Protein AF-A0A2J6WDW8-F1 (afdb_monomer_lite)

Secondary structure (DSSP, 8-state):
-----PPPPHHHHHHHHHHHHHHHHHHHHHHHHHHHHHHHHHHHHHHHHHHHHHHHHHHHTB--TT-TT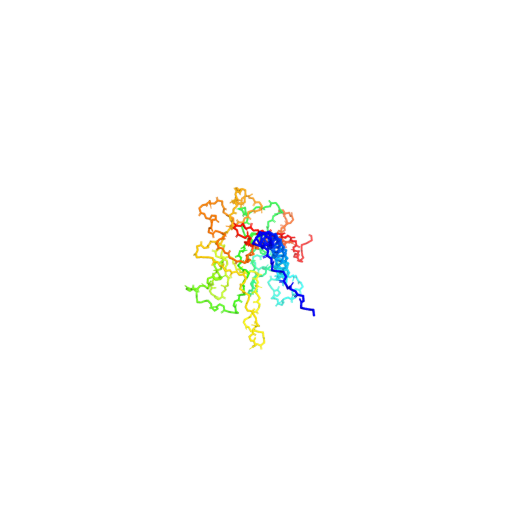---GGGBSSBTTB-BSSBB-TTSPBPGGGG--B-TT--TTT-GGGEEEEEEESBPPPSS--S-TT---GGGTTEEEETTEEEETTT-PBP---SSP-SEETTEEPS---B-EEE-TT--S-EE-S-GGGT-TTSTT--TTEE--GGGHHHHT-EEEEEEEEEEEEE-SSTTS-SS--EEEEEEEEEEEETTEEEEEEEEEEEEPTT--

InterPro domains:
  IPR012902 Prokaryotic N-terminal methylation site [PF07963] (3-27)
  IPR012902 Prokaryotic N-terminal methylation site [TIGR02532] (5-27)
  IPR045584 Pilin-like [SSF54523] (8-133)

Structure (mmCIF, N/CA/C/O backbone):
data_AF-A0A2J6WDW8-F1
#
_entry.id   AF-A0A2J6WDW8-F1
#
loop_
_atom_site.group_PDB
_atom_site.id
_atom_site.type_symbol
_atom_site.label_atom_id
_atom_site.label_alt_id
_atom_site.label_comp_id
_atom_site.label_asym_id
_atom_site.label_entity_id
_atom_site.label_seq_id
_atom_site.pdbx_PDB_ins_code
_atom_site.Cartn_x
_atom_site.Cartn_y
_atom_site.Cartn_z
_atom_site.occupancy
_atom_site.B_iso_or_equiv
_atom_site.auth_seq_id
_atom_site.auth_comp_id
_atom_site.auth_asym_id
_atom_site.auth_atom_id
_atom_site.pdbx_PDB_model_num
ATOM 1 N N . MET A 1 1 ? -20.086 -13.990 78.562 1.00 41.78 1 MET A N 1
ATOM 2 C CA . MET A 1 1 ? -20.187 -12.620 78.003 1.00 41.78 1 MET A CA 1
ATOM 3 C C . MET A 1 1 ? -20.434 -12.709 76.503 1.00 41.78 1 MET A C 1
ATOM 5 O O . MET A 1 1 ? -19.489 -12.848 75.740 1.00 41.78 1 MET A O 1
ATOM 9 N N . ASN A 1 2 ? -21.695 -12.659 76.071 1.00 45.34 2 ASN A N 1
ATOM 10 C CA . ASN A 1 2 ? -22.023 -12.597 74.645 1.00 45.34 2 ASN A CA 1
ATOM 11 C C . ASN A 1 2 ? -21.934 -11.136 74.192 1.00 45.34 2 ASN A C 1
ATOM 13 O O . ASN A 1 2 ? -22.775 -10.319 74.567 1.00 45.34 2 ASN A O 1
ATOM 17 N N . LYS A 1 3 ? -20.897 -10.793 73.414 1.00 50.16 3 LYS A N 1
ATOM 18 C CA . LYS A 1 3 ? -20.816 -9.507 72.703 1.00 50.16 3 LYS A CA 1
ATOM 19 C C . LYS A 1 3 ? -22.058 -9.385 71.813 1.00 50.16 3 LYS A C 1
ATOM 21 O O . LYS A 1 3 ? -22.144 -10.053 70.784 1.00 50.16 3 LYS A O 1
ATOM 26 N N . ARG A 1 4 ? -23.028 -8.551 72.208 1.00 55.41 4 ARG A N 1
ATOM 27 C CA . ARG A 1 4 ? -24.156 -8.168 71.346 1.00 55.41 4 ARG A CA 1
ATOM 28 C C . ARG A 1 4 ? -23.574 -7.490 70.107 1.00 55.41 4 ARG A C 1
ATOM 30 O O . ARG A 1 4 ? -23.018 -6.398 70.210 1.00 55.41 4 ARG A O 1
ATOM 37 N N . ARG A 1 5 ? -23.672 -8.148 68.951 1.00 57.25 5 ARG A N 1
ATOM 38 C CA . ARG A 1 5 ? -23.382 -7.527 67.655 1.00 57.25 5 ARG A CA 1
ATOM 39 C C . ARG A 1 5 ? -24.388 -6.386 67.474 1.00 57.25 5 ARG A C 1
ATOM 41 O O . ARG A 1 5 ? -25.585 -6.642 67.381 1.00 57.25 5 ARG A O 1
ATOM 48 N N . ARG A 1 6 ? -23.919 -5.137 67.517 1.00 64.12 6 ARG A N 1
ATOM 49 C CA . ARG A 1 6 ? -24.730 -3.964 67.166 1.00 64.12 6 ARG A CA 1
ATOM 50 C C . ARG A 1 6 ? -24.880 -3.970 65.643 1.00 64.12 6 ARG A C 1
ATOM 52 O O . ARG A 1 6 ? -23.871 -3.986 64.947 1.00 64.12 6 ARG A O 1
ATOM 59 N N . GLY A 1 7 ? -26.113 -4.064 65.150 1.00 62.78 7 GLY A N 1
ATOM 60 C CA . GLY A 1 7 ? -26.409 -3.921 63.723 1.00 62.78 7 GLY A CA 1
ATOM 61 C C . GLY A 1 7 ? -26.221 -2.471 63.276 1.00 62.78 7 GLY A C 1
ATOM 62 O O . GLY A 1 7 ? -26.358 -1.561 64.092 1.00 62.78 7 GLY A O 1
ATOM 63 N N . PHE A 1 8 ? -25.895 -2.275 61.999 1.00 70.31 8 PHE A N 1
ATOM 64 C CA . PHE A 1 8 ? -25.798 -0.948 61.393 1.00 70.31 8 PHE A CA 1
ATOM 65 C C . PHE A 1 8 ? -27.170 -0.281 61.308 1.00 70.31 8 PHE A C 1
ATOM 67 O O . PHE A 1 8 ? -28.186 -0.937 61.067 1.00 70.31 8 PHE A O 1
ATOM 74 N N . THR A 1 9 ? -27.195 1.036 61.481 1.00 82.31 9 THR A N 1
ATOM 75 C CA . THR A 1 9 ? -28.385 1.837 61.195 1.00 82.31 9 THR A CA 1
ATOM 76 C C . THR A 1 9 ? -28.608 1.946 59.682 1.00 82.31 9 THR A C 1
ATOM 78 O O . THR A 1 9 ? -27.680 1.824 58.875 1.00 82.31 9 THR A O 1
ATOM 81 N N . ILE A 1 10 ? -29.854 2.198 59.268 1.00 79.12 10 ILE A N 1
ATOM 82 C CA . ILE A 1 10 ? -30.204 2.379 57.848 1.00 79.12 10 ILE A CA 1
ATOM 83 C C . ILE A 1 10 ? -29.372 3.513 57.224 1.00 79.12 10 ILE A C 1
ATOM 85 O O . ILE A 1 10 ? -28.875 3.364 56.111 1.00 79.12 10 ILE A O 1
ATOM 89 N N . ILE A 1 11 ? -29.149 4.604 57.964 1.00 83.00 11 ILE A N 1
ATOM 90 C CA . ILE A 1 11 ? -28.366 5.761 57.506 1.00 83.00 11 ILE A CA 1
ATOM 91 C C . ILE A 1 11 ? -26.900 5.379 57.258 1.00 83.00 11 ILE A C 1
ATOM 93 O O . ILE A 1 11 ? -26.368 5.685 56.194 1.00 83.00 11 ILE A O 1
ATOM 97 N N . GLU A 1 12 ? -26.254 4.663 58.185 1.00 80.62 12 GLU A N 1
ATOM 98 C CA . GLU A 1 12 ? -24.873 4.181 57.998 1.00 80.62 12 GLU A CA 1
ATOM 99 C C . GLU A 1 12 ? -24.754 3.250 56.784 1.00 80.62 12 GLU A C 1
ATOM 101 O O . GLU A 1 12 ? -23.779 3.313 56.032 1.00 80.62 12 GLU A O 1
ATOM 106 N N . THR A 1 13 ? -25.773 2.418 56.556 1.00 84.06 13 THR A N 1
ATOM 107 C CA . THR A 1 13 ? -25.821 1.513 55.401 1.00 84.06 13 THR A CA 1
ATOM 108 C C . THR A 1 13 ? -25.959 2.297 54.091 1.00 84.06 13 THR A C 1
ATOM 110 O O . THR A 1 13 ? -25.238 2.020 53.135 1.00 84.06 13 THR A O 1
ATOM 113 N N . MET A 1 14 ? -26.812 3.328 54.048 1.00 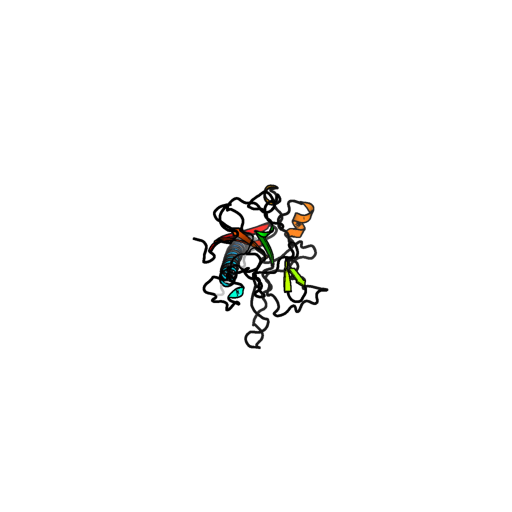84.50 14 MET A N 1
ATOM 114 C CA . MET A 1 14 ? -26.964 4.190 52.869 1.00 84.50 14 MET A CA 1
ATOM 115 C C . MET A 1 14 ? -25.692 4.984 52.560 1.00 84.50 14 MET A C 1
ATOM 117 O O . MET A 1 14 ? -25.268 5.021 51.407 1.00 84.50 14 MET A O 1
ATOM 121 N N . ILE A 1 15 ? -25.045 5.566 53.574 1.00 87.00 15 ILE A N 1
ATOM 122 C CA . ILE A 1 15 ? -23.771 6.282 53.401 1.00 87.00 15 ILE A CA 1
ATOM 123 C C . ILE A 1 15 ? -22.697 5.333 52.854 1.00 87.00 15 ILE A C 1
ATOM 125 O O . ILE A 1 15 ? -21.987 5.684 51.913 1.00 87.00 15 ILE A O 1
ATOM 129 N N . SER A 1 16 ? -22.623 4.109 53.382 1.00 87.94 16 SER A N 1
ATOM 130 C CA . SER A 1 16 ? -21.674 3.095 52.909 1.00 87.94 16 SER A CA 1
ATOM 131 C C . SER A 1 16 ? -21.915 2.732 51.442 1.00 87.94 16 SER A C 1
ATOM 133 O O . SER A 1 16 ? -20.967 2.679 50.663 1.00 87.94 16 SER A O 1
ATOM 135 N N . ILE A 1 17 ? -23.176 2.551 51.034 1.00 88.50 17 ILE A N 1
ATOM 136 C CA . ILE A 1 17 ? -23.537 2.267 49.636 1.00 88.50 17 ILE A CA 1
ATOM 137 C C . ILE A 1 17 ? -23.143 3.429 48.718 1.00 88.50 17 ILE A C 1
ATOM 139 O O . ILE A 1 17 ? -22.580 3.191 47.650 1.00 88.50 17 ILE A O 1
ATOM 143 N N . VAL A 1 18 ? -23.394 4.679 49.120 1.00 89.88 18 VAL A N 1
ATOM 144 C CA . VAL A 1 18 ? -23.038 5.863 48.319 1.00 89.88 18 VAL A CA 1
ATOM 145 C C . VAL A 1 18 ? -21.524 5.966 48.136 1.00 89.88 18 VAL A C 1
ATOM 147 O O . VAL A 1 18 ? -21.058 6.134 47.009 1.00 89.88 18 VAL A O 1
ATOM 150 N N . ILE A 1 19 ? -20.751 5.799 49.214 1.00 90.38 19 ILE A N 1
ATOM 151 C CA . ILE A 1 19 ? -19.283 5.836 49.161 1.00 90.38 19 ILE A CA 1
ATOM 152 C C . ILE A 1 19 ? -18.751 4.718 48.260 1.00 90.38 19 ILE A C 1
ATOM 154 O O . ILE A 1 19 ? -17.936 4.977 47.375 1.00 90.38 19 ILE A O 1
ATOM 158 N N . VAL A 1 20 ? -19.240 3.486 48.433 1.00 92.25 20 VAL A N 1
ATOM 159 C CA . VAL A 1 20 ? -18.821 2.342 47.610 1.00 92.25 20 VAL A CA 1
ATOM 160 C C . VAL A 1 20 ? -19.171 2.572 46.143 1.00 92.25 20 VAL A C 1
ATOM 162 O O . VAL A 1 20 ? -18.326 2.351 45.281 1.00 92.25 20 VAL A O 1
ATOM 165 N N . THR A 1 21 ? -20.368 3.078 45.843 1.00 90.81 21 THR A N 1
ATOM 166 C CA . THR A 1 21 ? -20.784 3.365 44.461 1.00 90.81 21 THR A CA 1
ATOM 167 C C . THR A 1 21 ? -19.879 4.416 43.824 1.00 90.81 21 THR A C 1
ATOM 169 O O . THR A 1 21 ? -19.434 4.236 42.693 1.00 90.81 21 THR A O 1
ATOM 172 N N . PHE A 1 22 ? -19.541 5.480 44.556 1.00 92.00 22 PHE A N 1
ATOM 173 C CA . PHE A 1 22 ? -18.646 6.525 44.063 1.00 92.00 22 PHE A CA 1
ATOM 174 C C . PHE A 1 22 ? -17.241 5.983 43.765 1.00 92.00 22 PHE A C 1
ATOM 176 O O . PHE A 1 22 ? -16.678 6.264 42.707 1.00 92.00 22 PHE A O 1
ATOM 183 N N . ILE A 1 23 ? -16.701 5.147 44.659 1.00 91.56 23 ILE A N 1
ATOM 184 C CA . ILE A 1 23 ? -15.406 4.483 44.461 1.00 91.56 23 ILE A CA 1
ATOM 185 C C . ILE A 1 23 ? -15.459 3.559 43.241 1.00 91.56 23 ILE A C 1
ATOM 187 O O . ILE A 1 23 ? -14.572 3.625 42.394 1.00 91.56 23 ILE A O 1
ATOM 191 N N . VAL A 1 24 ? -16.502 2.735 43.109 1.00 91.69 24 VAL A N 1
ATOM 192 C CA . VAL A 1 24 ? -16.660 1.813 41.974 1.00 91.69 24 VAL A CA 1
ATOM 193 C C . VAL A 1 24 ? -16.719 2.582 40.656 1.00 91.69 24 VAL A C 1
ATOM 195 O O . VAL A 1 24 ? -16.011 2.219 39.719 1.00 91.69 24 VAL A O 1
ATOM 198 N N . VAL A 1 25 ? -17.494 3.667 40.575 1.00 90.50 25 VAL A N 1
ATOM 199 C CA . VAL A 1 25 ? -17.580 4.497 39.362 1.00 90.50 25 VAL A CA 1
ATOM 200 C C . VAL A 1 25 ? -16.227 5.126 39.029 1.00 90.50 25 VAL A C 1
ATOM 202 O O . VAL A 1 25 ? -15.787 5.052 37.879 1.00 90.50 25 VAL A O 1
ATOM 205 N N . ALA A 1 26 ? -15.534 5.695 40.019 1.00 86.69 26 ALA A N 1
ATOM 206 C CA . ALA A 1 26 ? -14.226 6.311 39.817 1.00 86.69 26 ALA A CA 1
ATOM 207 C C . ALA A 1 26 ? -13.185 5.290 39.326 1.00 86.69 26 ALA A C 1
ATOM 209 O O . ALA A 1 26 ? -12.544 5.508 38.298 1.00 86.69 26 ALA A O 1
ATOM 210 N N . VAL A 1 27 ? -13.071 4.141 40.000 1.00 89.38 27 VAL A N 1
ATOM 211 C CA . VAL A 1 27 ? -12.130 3.070 39.635 1.00 89.38 27 VAL A CA 1
ATOM 212 C C . VAL A 1 27 ? -12.454 2.502 38.255 1.00 89.38 27 VAL A C 1
ATOM 214 O O . VAL A 1 27 ? -11.550 2.328 37.442 1.00 89.38 27 VAL A O 1
ATOM 217 N N . THR A 1 28 ? -13.733 2.274 37.949 1.00 87.56 28 THR A N 1
ATOM 218 C CA . THR A 1 28 ? -14.154 1.749 36.640 1.00 87.56 28 THR A CA 1
ATOM 219 C C . THR A 1 28 ? -13.817 2.728 35.518 1.00 87.56 28 THR A C 1
ATOM 221 O O . THR A 1 28 ? -13.302 2.323 34.479 1.00 87.56 28 THR A O 1
ATOM 224 N N . THR A 1 29 ? -14.031 4.027 35.734 1.00 86.31 29 THR A N 1
ATOM 225 C CA . THR A 1 29 ? -13.702 5.067 34.745 1.00 86.31 29 THR A CA 1
ATOM 226 C C . THR A 1 29 ? -12.196 5.129 34.487 1.00 86.31 29 THR A C 1
ATOM 228 O O . THR A 1 29 ? -11.764 5.183 33.333 1.00 86.31 29 THR A O 1
ATOM 231 N N . VAL A 1 30 ? -11.385 5.050 35.548 1.00 84.94 30 VAL A N 1
ATOM 232 C CA . VAL A 1 30 ? -9.922 5.013 35.431 1.00 84.94 30 VAL A CA 1
ATOM 233 C C . VAL A 1 30 ? -9.475 3.749 34.694 1.00 84.94 30 VAL A C 1
ATOM 235 O O . VAL A 1 30 ? -8.746 3.860 33.711 1.00 84.94 30 VAL A O 1
ATOM 238 N N . ALA A 1 31 ? -9.982 2.572 35.067 1.00 81.06 31 ALA A N 1
ATOM 239 C CA . ALA A 1 31 ? -9.649 1.306 34.412 1.00 81.06 31 ALA A CA 1
ATOM 240 C C . ALA A 1 31 ? -10.006 1.303 32.914 1.00 81.06 31 ALA A C 1
ATOM 242 O O . ALA A 1 31 ? -9.198 0.891 32.083 1.00 81.06 31 ALA A O 1
ATOM 243 N N . ILE A 1 32 ? -11.182 1.825 32.544 1.00 82.81 32 ILE A N 1
ATOM 244 C CA . ILE A 1 32 ? -11.583 1.969 31.137 1.00 82.81 32 ILE A CA 1
ATOM 245 C C . ILE A 1 32 ? -10.618 2.899 30.394 1.00 82.81 32 ILE A C 1
ATOM 247 O O . ILE A 1 32 ? -10.181 2.570 29.292 1.00 82.81 32 ILE A O 1
ATOM 251 N N . SER A 1 33 ? -10.251 4.041 30.984 1.00 76.50 33 SER A N 1
ATOM 252 C CA . SER A 1 33 ? -9.346 4.992 30.326 1.00 76.50 33 SER A CA 1
ATOM 253 C C . SER A 1 33 ? -7.926 4.440 30.138 1.00 76.50 33 SER A C 1
ATOM 255 O O . SER A 1 33 ? -7.327 4.664 29.084 1.00 76.50 33 SER A O 1
ATOM 257 N N . MET A 1 34 ? -7.417 3.662 31.099 1.00 78.44 34 MET A N 1
ATOM 258 C CA . MET A 1 34 ? -6.134 2.962 30.982 1.00 78.44 34 MET A CA 1
ATOM 259 C C . MET A 1 34 ? -6.168 1.915 29.865 1.00 78.44 34 MET A C 1
ATOM 261 O O . MET A 1 34 ? -5.334 1.979 28.965 1.00 78.44 34 MET A O 1
ATOM 265 N N . ASN A 1 35 ? -7.190 1.054 29.836 1.00 80.25 35 ASN A N 1
ATOM 266 C CA . ASN A 1 35 ? -7.349 0.040 28.787 1.00 80.25 35 ASN A CA 1
ATOM 267 C C . ASN A 1 35 ? -7.450 0.655 27.381 1.00 80.25 35 ASN A C 1
ATOM 269 O O . ASN A 1 35 ? -6.901 0.124 26.418 1.00 80.25 35 ASN A O 1
ATOM 273 N N . VAL A 1 36 ? -8.144 1.790 27.236 1.00 82.38 36 VAL A N 1
ATOM 274 C CA . VAL A 1 36 ? -8.220 2.511 25.953 1.00 82.38 36 VAL A CA 1
ATOM 275 C C . VAL A 1 36 ? -6.852 3.071 25.556 1.00 82.38 36 VAL A C 1
ATOM 277 O O . VAL A 1 36 ? -6.478 3.005 24.388 1.00 82.38 36 VAL A O 1
ATOM 280 N N . SER A 1 37 ? -6.098 3.616 26.512 1.00 79.88 37 SER A N 1
ATOM 281 C CA . SER A 1 37 ? -4.749 4.142 26.276 1.00 79.88 37 SER A CA 1
ATOM 282 C C . SER A 1 37 ? -3.767 3.051 25.841 1.00 79.88 37 SER A C 1
ATOM 284 O O . SER A 1 37 ? -2.987 3.265 24.914 1.00 79.88 37 SER A O 1
ATOM 286 N N . GLU A 1 38 ? -3.825 1.876 26.466 1.00 84.31 38 GLU A N 1
ATOM 287 C CA . GLU A 1 38 ? -2.985 0.727 26.110 1.00 84.31 38 GLU A CA 1
ATOM 288 C C . GLU A 1 38 ? -3.302 0.217 24.705 1.00 84.31 38 GLU A C 1
ATOM 290 O O . GLU A 1 38 ? -2.409 0.202 23.860 1.00 84.31 38 GLU A O 1
ATOM 295 N N . LYS A 1 39 ? -4.582 -0.030 24.394 1.00 84.44 39 LYS A N 1
ATOM 296 C CA . LYS A 1 39 ? -5.000 -0.449 23.046 1.00 84.44 39 LYS A CA 1
ATOM 297 C C . LYS A 1 39 ? -4.574 0.533 21.955 1.00 84.44 39 LYS A C 1
ATOM 299 O O . LYS A 1 39 ? -4.170 0.127 20.873 1.00 84.44 39 LYS A O 1
ATOM 304 N N . ARG A 1 40 ? -4.620 1.842 22.231 1.00 86.75 40 ARG A N 1
ATOM 305 C CA . ARG A 1 40 ? -4.134 2.873 21.295 1.00 86.75 40 ARG A CA 1
ATOM 306 C C . ARG A 1 40 ? -2.642 2.741 21.008 1.00 86.75 40 ARG A C 1
ATOM 308 O O . ARG A 1 40 ? -2.228 2.907 19.863 1.00 86.75 40 ARG A O 1
ATOM 315 N N . LYS A 1 41 ? -1.837 2.484 22.043 1.00 88.25 41 LYS A N 1
ATOM 316 C CA . LYS A 1 41 ? -0.389 2.286 21.893 1.00 88.25 41 LYS A CA 1
ATOM 317 C C . LYS A 1 41 ? -0.091 1.013 21.110 1.00 88.25 41 LYS A C 1
ATOM 319 O O . LYS A 1 41 ? 0.771 1.053 20.239 1.00 88.25 41 LYS A O 1
ATOM 324 N N . GLU A 1 42 ? -0.823 -0.063 21.385 1.00 90.62 42 GLU A N 1
ATOM 325 C CA . GLU A 1 42 ? -0.712 -1.334 20.665 1.00 90.62 42 GLU A CA 1
ATOM 326 C C . GLU A 1 42 ? -1.025 -1.158 19.177 1.00 90.62 42 GLU A C 1
ATOM 328 O O . GLU A 1 42 ? -0.153 -1.413 18.354 1.00 90.62 42 GLU A O 1
ATOM 333 N N . SER A 1 43 ? -2.190 -0.602 18.817 1.00 91.31 43 SER A N 1
ATOM 334 C CA . SER A 1 43 ? -2.552 -0.396 17.404 1.00 91.31 43 SER A CA 1
ATOM 335 C C . SER A 1 43 ? -1.572 0.515 16.663 1.00 91.31 43 SER A C 1
ATOM 337 O O . SER A 1 43 ? -1.289 0.308 15.485 1.00 91.31 43 SER A O 1
ATOM 339 N N . PHE A 1 44 ? -1.026 1.530 17.339 1.00 94.19 44 PHE A N 1
ATOM 340 C CA . PHE A 1 44 ? 0.008 2.380 16.751 1.00 94.19 44 PHE A CA 1
ATOM 341 C C . PHE A 1 44 ? 1.320 1.621 16.517 1.00 94.19 44 PHE A C 1
ATOM 343 O O . PHE A 1 44 ? 1.971 1.819 15.490 1.00 94.19 44 PHE A O 1
ATOM 350 N N . GLN A 1 45 ? 1.721 0.764 17.456 1.00 95.69 45 GLN A N 1
ATOM 351 C CA . GLN A 1 45 ? 2.925 -0.046 17.317 1.00 95.69 45 GLN A CA 1
ATOM 352 C C . GLN A 1 45 ? 2.757 -1.105 16.216 1.00 95.69 45 GLN A C 1
ATOM 354 O O . GLN A 1 45 ? 3.627 -1.204 15.357 1.00 95.69 45 GLN A O 1
ATOM 359 N N . GLU A 1 46 ? 1.604 -1.773 16.139 1.00 93.75 46 GLU A N 1
ATOM 360 C CA . GLU A 1 46 ? 1.256 -2.674 15.032 1.00 93.75 46 GLU A CA 1
ATOM 361 C C . GLU A 1 46 ? 1.307 -1.955 13.679 1.00 93.75 46 GLU A C 1
ATOM 363 O O . GLU A 1 46 ? 1.903 -2.460 12.730 1.00 93.75 46 GLU A O 1
ATOM 368 N N . ALA A 1 47 ? 0.763 -0.736 13.583 1.00 96.12 47 ALA A N 1
ATOM 369 C CA . ALA A 1 47 ? 0.826 0.050 12.352 1.00 96.12 47 ALA A CA 1
ATOM 370 C C . ALA A 1 47 ? 2.271 0.357 11.918 1.00 96.12 47 ALA A C 1
ATOM 372 O O . ALA A 1 47 ? 2.574 0.338 10.722 1.00 96.12 47 ALA A O 1
ATOM 373 N N . LYS A 1 48 ? 3.176 0.614 12.871 1.00 96.88 48 LYS A N 1
ATOM 374 C CA . LYS A 1 48 ? 4.609 0.787 12.585 1.00 96.88 48 LYS A CA 1
ATOM 375 C C . LYS A 1 48 ? 5.245 -0.505 12.088 1.00 96.88 48 LYS A C 1
ATOM 377 O O . LYS A 1 48 ? 5.992 -0.469 11.112 1.00 96.88 48 LYS A O 1
ATOM 382 N N . ASP A 1 49 ? 4.946 -1.621 12.739 1.00 94.19 49 ASP A N 1
ATOM 383 C CA . ASP A 1 49 ? 5.529 -2.919 12.405 1.00 94.19 49 ASP A CA 1
ATOM 384 C C . ASP A 1 49 ? 5.058 -3.398 11.025 1.00 94.19 49 ASP A C 1
ATOM 386 O O . ASP A 1 49 ? 5.879 -3.827 10.213 1.00 94.19 49 ASP A O 1
ATOM 390 N N . ILE A 1 50 ? 3.776 -3.197 10.694 1.00 94.00 50 ILE A N 1
ATOM 391 C CA . ILE A 1 50 ? 3.232 -3.415 9.346 1.00 94.00 50 ILE A CA 1
ATOM 392 C C . ILE A 1 50 ? 3.966 -2.539 8.326 1.00 94.00 50 ILE A C 1
ATOM 394 O O . ILE A 1 50 ? 4.394 -3.031 7.284 1.00 94.00 50 ILE A O 1
ATOM 398 N N . ALA A 1 51 ? 4.142 -1.246 8.603 1.00 95.88 51 ALA A N 1
ATOM 399 C CA . ALA A 1 51 ? 4.792 -0.341 7.660 1.00 95.88 51 ALA A CA 1
ATOM 400 C C . ALA A 1 51 ? 6.262 -0.715 7.395 1.00 95.88 51 ALA A C 1
ATOM 402 O O . ALA A 1 51 ? 6.713 -0.679 6.248 1.00 95.88 51 ALA A O 1
ATOM 403 N N . ASN A 1 52 ? 6.992 -1.108 8.441 1.00 94.69 52 ASN A N 1
ATOM 404 C CA . ASN A 1 52 ? 8.371 -1.580 8.329 1.00 94.69 52 ASN A CA 1
ATOM 405 C C . ASN A 1 52 ? 8.448 -2.889 7.538 1.00 94.69 52 ASN A C 1
ATOM 407 O O . ASN A 1 52 ? 9.251 -2.988 6.613 1.00 94.69 52 ASN A O 1
ATOM 411 N N . TYR A 1 53 ? 7.554 -3.841 7.824 1.00 92.75 53 TYR A N 1
ATOM 412 C CA . TYR A 1 53 ? 7.443 -5.082 7.060 1.00 92.75 53 TYR A CA 1
ATOM 413 C C . TYR A 1 53 ? 7.252 -4.811 5.564 1.00 92.75 53 TYR A C 1
ATOM 415 O O . TYR A 1 53 ? 7.937 -5.402 4.737 1.00 92.75 53 TYR A O 1
ATOM 423 N N . VAL A 1 54 ? 6.353 -3.890 5.206 1.00 93.62 54 VAL A N 1
ATOM 424 C CA . VAL A 1 54 ? 6.080 -3.523 3.807 1.00 93.62 54 VAL A CA 1
ATOM 425 C C . VAL A 1 54 ? 7.328 -2.960 3.133 1.00 93.62 54 VAL A C 1
ATOM 427 O O . VAL A 1 54 ? 7.640 -3.345 2.008 1.00 93.62 54 VAL A O 1
ATOM 430 N N . ILE A 1 55 ? 8.051 -2.062 3.808 1.00 94.12 55 ILE A N 1
ATOM 431 C CA . ILE A 1 55 ? 9.299 -1.495 3.286 1.00 94.12 55 ILE A CA 1
ATOM 432 C C . ILE A 1 55 ? 10.335 -2.591 3.046 1.00 94.12 55 ILE A C 1
ATOM 434 O O . ILE A 1 55 ? 10.939 -2.634 1.973 1.00 94.12 55 ILE A O 1
ATOM 438 N N . ASP A 1 56 ? 10.546 -3.465 4.026 1.00 90.69 56 ASP A N 1
ATOM 439 C CA . ASP A 1 56 ? 11.542 -4.528 3.923 1.00 90.69 56 ASP A CA 1
ATOM 440 C C . ASP A 1 56 ? 11.146 -5.557 2.857 1.00 90.69 56 ASP A C 1
ATOM 442 O O . ASP A 1 56 ? 12.003 -6.020 2.102 1.00 90.69 56 ASP A O 1
ATOM 446 N N . TYR A 1 57 ? 9.847 -5.831 2.707 1.00 91.00 57 TYR A N 1
ATOM 447 C CA . TYR A 1 57 ? 9.322 -6.663 1.630 1.00 91.00 57 TYR A CA 1
ATOM 448 C C . TYR A 1 57 ? 9.628 -6.046 0.263 1.00 91.00 57 TYR A C 1
ATOM 450 O O . TYR A 1 57 ? 10.245 -6.700 -0.573 1.00 91.00 57 TYR A O 1
ATOM 458 N N . ILE A 1 58 ? 9.292 -4.770 0.046 1.00 91.75 58 ILE A N 1
ATOM 459 C CA . ILE A 1 58 ? 9.594 -4.067 -1.211 1.00 91.75 58 ILE A CA 1
ATOM 460 C C . ILE A 1 58 ? 11.105 -4.058 -1.473 1.00 91.75 58 ILE A C 1
ATOM 462 O O . ILE A 1 58 ? 11.531 -4.312 -2.597 1.00 91.75 58 ILE A O 1
ATOM 466 N N . ARG A 1 59 ? 11.931 -3.839 -0.441 1.00 89.25 59 ARG A N 1
ATOM 467 C CA . ARG A 1 59 ? 13.394 -3.898 -0.563 1.00 89.25 59 ARG A CA 1
ATOM 468 C C . ARG A 1 59 ? 13.873 -5.281 -1.007 1.00 89.25 59 ARG A C 1
ATOM 470 O O . ARG A 1 59 ? 14.737 -5.355 -1.870 1.00 89.25 59 ARG A O 1
ATOM 477 N N . SER A 1 60 ? 13.297 -6.359 -0.474 1.00 85.75 60 SER A N 1
ATOM 478 C CA . SER A 1 60 ? 13.625 -7.735 -0.886 1.00 85.75 60 SER A CA 1
ATOM 479 C C . SER A 1 60 ? 13.207 -8.065 -2.326 1.00 85.75 60 SER A C 1
ATOM 481 O O . SER A 1 60 ? 13.738 -8.996 -2.926 1.00 85.75 60 SER A O 1
ATOM 483 N N . ARG A 1 61 ? 12.264 -7.296 -2.887 1.00 85.31 61 ARG A N 1
ATOM 484 C CA . ARG A 1 61 ? 11.782 -7.393 -4.274 1.00 85.31 61 ARG A CA 1
ATOM 485 C C . ARG A 1 61 ? 12.434 -6.361 -5.200 1.00 85.31 61 ARG A C 1
ATOM 487 O O . ARG A 1 61 ? 11.989 -6.192 -6.331 1.00 85.31 61 ARG A O 1
ATOM 494 N N . ASN A 1 62 ? 13.464 -5.656 -4.744 1.00 86.62 62 ASN A N 1
ATOM 495 C CA . ASN A 1 62 ? 14.254 -4.783 -5.599 1.00 86.62 62 ASN A CA 1
ATOM 496 C C . ASN A 1 62 ? 15.380 -5.604 -6.231 1.00 86.62 62 ASN A C 1
ATOM 498 O O . ASN A 1 62 ? 16.333 -5.980 -5.550 1.00 86.62 62 ASN A O 1
ATOM 502 N N . VAL A 1 63 ? 15.253 -5.908 -7.521 1.00 83.38 63 VAL A N 1
ATOM 503 C CA . VAL A 1 63 ? 16.291 -6.594 -8.289 1.00 83.38 63 VAL A CA 1
ATOM 504 C C . VAL A 1 63 ? 17.418 -5.610 -8.557 1.00 83.38 63 VAL A C 1
ATOM 506 O O . VAL A 1 63 ? 17.188 -4.502 -9.032 1.00 83.38 63 VAL A O 1
ATOM 509 N N . THR A 1 64 ? 18.643 -6.027 -8.280 1.00 79.00 64 THR A N 1
ATOM 510 C CA . THR A 1 64 ? 19.864 -5.242 -8.463 1.00 79.00 64 THR A CA 1
ATOM 511 C C . THR A 1 64 ? 20.792 -5.962 -9.443 1.00 79.00 64 THR A C 1
ATOM 513 O O . THR A 1 64 ? 20.622 -7.157 -9.666 1.00 79.00 64 THR A O 1
ATOM 516 N N . TYR A 1 65 ? 21.742 -5.258 -10.076 1.00 73.62 65 TYR A N 1
ATOM 517 C CA . TYR A 1 65 ? 22.629 -5.834 -11.115 1.00 73.62 65 TYR A CA 1
ATOM 518 C C . TYR A 1 65 ? 23.451 -7.054 -10.663 1.00 73.62 65 TYR A C 1
ATOM 520 O O . TYR A 1 65 ? 23.946 -7.799 -11.501 1.00 73.62 65 TYR A O 1
ATOM 528 N N . ASP A 1 66 ? 23.604 -7.268 -9.358 1.00 73.19 66 ASP A N 1
ATOM 529 C CA . ASP A 1 66 ? 24.200 -8.482 -8.789 1.00 73.19 66 ASP A CA 1
ATOM 530 C C . ASP A 1 66 ? 23.338 -9.743 -9.000 1.00 73.19 66 ASP A C 1
ATOM 532 O O . ASP A 1 66 ? 23.824 -10.856 -8.816 1.00 73.19 66 ASP A O 1
ATOM 536 N N . ASN A 1 67 ? 22.083 -9.576 -9.429 1.00 74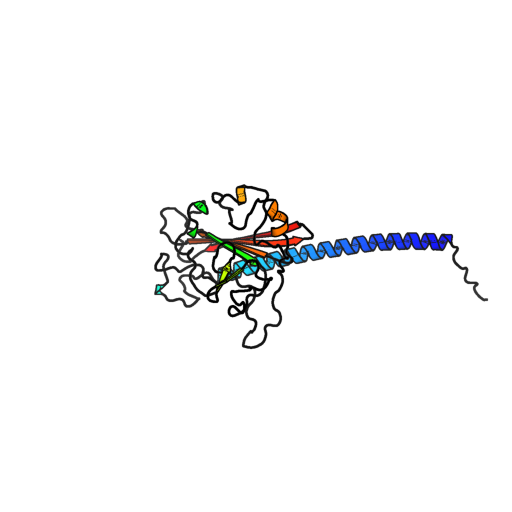.44 67 ASN A N 1
ATOM 537 C CA . ASN A 1 67 ? 21.149 -10.631 -9.795 1.00 74.44 67 ASN A CA 1
ATOM 538 C C . ASN A 1 67 ? 20.946 -11.697 -8.704 1.00 74.44 67 ASN A C 1
ATOM 540 O O . ASN A 1 67 ? 20.772 -12.883 -8.988 1.00 74.44 67 ASN A O 1
ATOM 544 N N . ASN A 1 68 ? 20.905 -11.283 -7.434 1.00 72.69 68 ASN A N 1
ATOM 545 C CA . ASN A 1 68 ? 20.723 -12.211 -6.307 1.00 72.69 68 ASN A CA 1
ATOM 546 C C . ASN A 1 68 ? 19.413 -13.023 -6.370 1.00 72.69 68 ASN A C 1
ATOM 548 O O . ASN A 1 68 ? 19.269 -14.021 -5.668 1.00 72.69 68 ASN A O 1
ATOM 552 N N . LEU A 1 69 ? 18.451 -12.589 -7.189 1.00 79.19 69 LEU A N 1
ATOM 553 C CA . LEU A 1 69 ? 17.151 -13.233 -7.372 1.00 79.19 69 LEU A CA 1
ATOM 554 C C . LEU A 1 69 ? 17.105 -14.205 -8.569 1.00 79.19 69 LEU A C 1
ATOM 556 O O . LEU A 1 69 ? 16.075 -14.842 -8.774 1.00 79.19 69 LEU A O 1
ATOM 560 N N . GLY A 1 70 ? 18.200 -14.358 -9.326 1.00 81.69 70 GLY A N 1
ATOM 561 C CA . GLY A 1 70 ? 18.336 -15.382 -10.369 1.00 81.69 70 GLY A CA 1
ATOM 562 C C . GLY A 1 70 ? 17.543 -15.121 -11.654 1.00 81.69 70 GLY A C 1
ATOM 563 O O . GLY A 1 70 ? 17.133 -16.068 -12.322 1.00 81.69 70 GLY A O 1
ATOM 564 N N . PHE A 1 71 ? 17.310 -13.856 -12.002 1.00 84.31 71 PHE A N 1
ATOM 565 C CA . PHE A 1 71 ? 16.678 -13.460 -13.260 1.00 84.31 71 PHE A CA 1
ATOM 566 C C . PHE A 1 71 ? 17.585 -13.716 -14.468 1.00 84.31 71 PHE A C 1
ATOM 568 O O . PHE A 1 71 ? 18.806 -13.805 -14.342 1.00 84.31 71 PHE A O 1
ATOM 575 N N . ASP A 1 72 ? 16.994 -13.822 -15.659 1.00 83.62 72 ASP A N 1
ATOM 576 C CA . ASP A 1 72 ? 17.765 -13.911 -16.901 1.00 83.62 72 ASP A CA 1
ATOM 577 C C . ASP A 1 72 ? 18.629 -12.650 -17.071 1.00 83.62 72 ASP A C 1
ATOM 579 O O . ASP A 1 72 ? 18.134 -11.527 -16.960 1.00 83.62 72 ASP A O 1
ATOM 583 N N . VAL A 1 73 ? 19.919 -12.845 -17.355 1.00 80.62 73 VAL A N 1
ATOM 584 C CA . VAL A 1 73 ? 20.899 -11.773 -17.583 1.00 80.62 73 VAL A CA 1
ATOM 585 C C . VAL A 1 73 ? 20.463 -10.856 -18.731 1.00 80.62 73 VAL A C 1
ATOM 587 O O . VAL A 1 73 ? 20.729 -9.661 -18.686 1.00 80.62 73 VAL A O 1
ATOM 590 N N . ASN A 1 74 ? 19.729 -11.372 -19.719 1.00 83.25 74 ASN A N 1
ATOM 591 C CA . ASN A 1 74 ? 19.225 -10.576 -20.842 1.00 83.25 74 ASN A CA 1
ATOM 592 C C . ASN A 1 74 ? 18.070 -9.640 -20.467 1.00 83.25 74 ASN A C 1
ATOM 594 O O . ASN A 1 74 ? 17.674 -8.821 -21.284 1.00 83.25 74 ASN A O 1
ATOM 598 N N . LEU A 1 75 ? 17.504 -9.751 -19.261 1.00 80.88 75 LEU A N 1
ATOM 599 C CA . LEU A 1 75 ? 16.526 -8.783 -18.759 1.00 80.88 75 LEU A CA 1
ATOM 600 C C . LEU A 1 75 ? 17.203 -7.589 -18.075 1.00 80.88 75 LEU A C 1
ATOM 602 O O . LEU A 1 75 ? 16.509 -6.626 -17.746 1.00 80.88 75 LEU A O 1
ATOM 606 N N . PHE A 1 76 ? 18.526 -7.655 -17.865 1.00 81.81 76 PHE A N 1
ATOM 607 C CA . PHE A 1 76 ? 19.297 -6.599 -17.223 1.00 81.81 76 PHE A CA 1
ATOM 608 C C . PHE A 1 76 ? 19.610 -5.437 -18.179 1.00 81.81 76 PHE A C 1
ATOM 610 O O . PHE A 1 76 ? 20.191 -5.623 -19.242 1.00 81.81 76 PHE A O 1
ATOM 617 N N . GLY A 1 77 ? 19.260 -4.226 -17.767 1.00 75.69 77 GLY A N 1
ATOM 618 C CA . GLY A 1 77 ? 19.289 -2.956 -18.480 1.00 75.69 77 GLY A CA 1
ATOM 619 C C . GLY A 1 77 ? 18.270 -2.011 -17.835 1.00 75.69 77 GLY A C 1
ATOM 620 O O . GLY A 1 77 ? 17.890 -2.195 -16.698 1.00 75.69 77 GLY A O 1
ATOM 621 N N . ASN A 1 78 ? 17.849 -0.933 -18.468 1.00 70.31 78 ASN A N 1
ATOM 622 C CA . ASN A 1 78 ? 16.811 -0.090 -17.863 1.00 70.31 78 ASN A CA 1
ATOM 623 C C . ASN A 1 78 ? 16.080 0.644 -18.982 1.00 70.31 78 ASN A C 1
ATOM 625 O O . ASN A 1 78 ? 16.079 1.870 -19.069 1.00 70.31 78 ASN A O 1
ATOM 629 N N . ASP A 1 79 ? 15.545 -0.153 -19.894 1.00 76.50 79 ASP A N 1
ATOM 630 C CA . ASP A 1 79 ? 14.809 0.283 -21.071 1.00 76.50 79 ASP A CA 1
ATOM 631 C C . ASP A 1 79 ? 13.657 -0.692 -21.338 1.00 76.50 79 ASP A C 1
ATOM 633 O O . ASP A 1 79 ? 13.518 -1.707 -20.658 1.00 76.50 79 ASP A O 1
ATOM 637 N N . GLU A 1 80 ? 12.811 -0.393 -22.322 1.00 76.69 80 GLU A N 1
ATOM 638 C CA . GLU A 1 80 ? 11.604 -1.180 -22.613 1.00 76.69 80 GLU A CA 1
ATOM 639 C C . GLU A 1 80 ? 11.869 -2.670 -22.898 1.00 76.69 80 GLU A C 1
ATOM 641 O O . GLU A 1 80 ? 10.987 -3.495 -22.661 1.00 76.69 80 GLU A O 1
ATOM 646 N N . ASN A 1 81 ? 13.070 -3.026 -23.367 1.00 82.12 81 ASN A N 1
ATOM 647 C CA . ASN A 1 81 ? 13.467 -4.403 -23.663 1.00 82.12 81 ASN A CA 1
ATOM 648 C C . ASN A 1 81 ? 14.233 -5.060 -22.503 1.00 82.12 81 ASN A C 1
ATOM 650 O O . ASN A 1 81 ? 14.282 -6.286 -22.420 1.00 82.12 81 ASN A O 1
ATOM 654 N N . HIS A 1 82 ? 14.786 -4.253 -21.597 1.00 83.81 82 HIS A N 1
ATOM 655 C CA . HIS A 1 82 ? 15.579 -4.682 -20.447 1.00 83.81 82 HIS A CA 1
ATOM 656 C C . HIS A 1 82 ? 15.017 -4.044 -19.157 1.00 83.81 82 HIS A C 1
ATOM 658 O O . HIS A 1 82 ? 15.519 -3.017 -18.693 1.00 83.81 82 HIS A O 1
ATOM 664 N N . PRO A 1 83 ? 13.929 -4.595 -18.588 1.00 80.81 83 PRO A N 1
ATOM 665 C CA . PRO A 1 83 ? 13.134 -3.939 -17.544 1.00 80.81 83 PRO A CA 1
ATOM 666 C C . PRO A 1 83 ? 13.660 -4.122 -16.104 1.00 80.81 83 PRO A C 1
ATOM 668 O O . PRO A 1 83 ? 12.938 -3.826 -15.145 1.00 80.81 83 PRO A O 1
ATOM 671 N N . LEU A 1 84 ? 14.869 -4.653 -15.925 1.00 82.88 84 LEU A N 1
ATOM 672 C CA . LEU A 1 84 ? 15.551 -4.852 -14.637 1.00 82.88 84 LEU A CA 1
ATOM 673 C C . LEU A 1 84 ? 16.955 -4.273 -14.742 1.00 82.88 84 LEU A C 1
ATOM 675 O O . LEU A 1 84 ? 17.539 -4.527 -15.766 1.00 82.88 84 LEU A O 1
ATOM 679 N N . PRO A 1 85 ? 17.595 -3.675 -13.727 1.00 75.44 85 PRO A N 1
ATOM 680 C CA . PRO A 1 85 ? 17.268 -3.803 -12.317 1.00 75.44 85 PRO A CA 1
ATOM 681 C C . PRO A 1 85 ? 16.129 -2.882 -11.882 1.00 75.44 85 PRO A C 1
ATOM 683 O O . PRO A 1 85 ? 16.015 -1.737 -12.300 1.00 75.44 85 PRO A O 1
ATOM 686 N N . GLY A 1 86 ? 15.275 -3.382 -10.997 1.00 84.06 86 GLY A N 1
ATOM 687 C CA . GLY A 1 86 ? 14.137 -2.627 -10.504 1.00 84.06 86 GLY A CA 1
ATOM 688 C C . GLY A 1 86 ? 13.177 -3.477 -9.691 1.00 84.06 86 GLY A C 1
ATOM 689 O O . GLY A 1 86 ? 13.483 -4.599 -9.287 1.00 84.06 86 GLY A O 1
ATOM 690 N N . LEU A 1 87 ? 11.991 -2.935 -9.441 1.00 88.88 87 LEU A N 1
ATOM 691 C CA . LEU A 1 87 ? 10.980 -3.612 -8.643 1.00 88.88 87 LEU A CA 1
ATOM 692 C C . LEU A 1 87 ? 10.229 -4.654 -9.470 1.00 88.88 87 LEU A C 1
ATOM 694 O O . LEU A 1 87 ? 9.877 -4.428 -10.630 1.00 88.88 87 LEU A O 1
ATOM 698 N N . ILE A 1 88 ? 9.944 -5.784 -8.835 1.00 89.50 88 ILE A N 1
ATOM 699 C CA . ILE A 1 88 ? 9.107 -6.854 -9.382 1.00 89.50 88 ILE A CA 1
ATOM 700 C C . ILE A 1 88 ? 7.822 -6.989 -8.562 1.00 89.50 88 ILE A C 1
ATOM 702 O O . ILE A 1 88 ? 7.802 -6.720 -7.358 1.00 89.50 88 ILE A O 1
ATOM 706 N N . ASP A 1 89 ? 6.747 -7.434 -9.207 1.00 88.19 89 ASP A N 1
ATOM 707 C CA . ASP A 1 89 ? 5.505 -7.810 -8.528 1.00 88.19 89 ASP A CA 1
ATOM 708 C C . ASP A 1 89 ? 5.691 -9.079 -7.671 1.00 88.19 89 ASP A C 1
ATOM 710 O O . ASP A 1 89 ? 6.750 -9.711 -7.680 1.00 88.19 89 ASP A O 1
ATOM 714 N N . ASN A 1 90 ? 4.660 -9.500 -6.938 1.00 81.75 90 ASN A N 1
ATOM 715 C CA . ASN A 1 90 ? 4.687 -10.731 -6.135 1.00 81.75 90 ASN A CA 1
ATOM 716 C C . ASN A 1 90 ? 4.902 -12.021 -6.956 1.00 81.75 90 ASN A C 1
ATOM 718 O O . ASN A 1 90 ? 5.244 -13.055 -6.385 1.00 81.75 90 ASN A O 1
ATOM 722 N N . TYR A 1 91 ? 4.718 -11.971 -8.275 1.00 81.62 91 TYR A N 1
ATOM 723 C CA . TYR A 1 91 ? 4.856 -13.095 -9.204 1.00 81.62 91 TYR A CA 1
ATOM 724 C C . TYR A 1 91 ? 6.223 -13.134 -9.893 1.00 81.62 91 TYR A C 1
ATOM 726 O O . TYR A 1 91 ? 6.490 -14.051 -10.662 1.00 81.62 91 TYR A O 1
ATOM 734 N N . GLY A 1 92 ? 7.088 -12.157 -9.618 1.00 82.69 92 GLY A N 1
ATOM 735 C CA . GLY A 1 92 ? 8.412 -12.059 -10.220 1.00 82.69 92 GLY A CA 1
ATOM 736 C C . GLY A 1 92 ? 8.434 -11.342 -11.566 1.00 82.69 92 GLY A C 1
ATOM 737 O O . GLY A 1 92 ? 9.470 -11.343 -12.215 1.00 82.69 92 GLY A O 1
ATOM 738 N N . ASN A 1 93 ? 7.339 -10.711 -11.994 1.00 87.19 93 ASN A N 1
ATOM 739 C CA . ASN A 1 93 ? 7.349 -9.927 -13.226 1.00 87.19 93 ASN A CA 1
ATOM 740 C C . ASN A 1 93 ? 7.874 -8.512 -12.941 1.00 87.19 93 ASN A C 1
ATOM 742 O O . ASN A 1 93 ? 7.457 -7.909 -11.945 1.00 87.19 93 ASN A O 1
ATOM 746 N N . PRO A 1 94 ? 8.731 -7.951 -13.809 1.00 87.38 94 PRO A N 1
ATOM 747 C CA . PRO A 1 94 ? 9.123 -6.548 -13.741 1.00 87.38 94 PRO A CA 1
ATOM 748 C C . PRO A 1 94 ? 7.906 -5.625 -13.773 1.00 87.38 94 PRO A C 1
ATOM 750 O O . PRO A 1 94 ? 6.972 -5.826 -14.552 1.00 87.38 94 PRO A O 1
ATOM 753 N N . LEU A 1 95 ? 7.918 -4.594 -12.933 1.00 88.50 95 LEU A N 1
ATOM 754 C CA . LEU A 1 95 ? 6.901 -3.553 -12.985 1.00 88.50 95 LEU A CA 1
ATOM 755 C C . LEU A 1 95 ? 7.166 -2.603 -14.155 1.00 88.50 95 LEU A C 1
ATOM 757 O O . LEU A 1 95 ? 8.305 -2.238 -14.439 1.00 88.50 95 LEU A O 1
ATOM 761 N N . SER A 1 96 ? 6.095 -2.088 -14.761 1.00 85.31 96 SER A N 1
ATOM 762 C CA . SER A 1 96 ? 6.176 -1.103 -15.853 1.00 85.31 96 SER A CA 1
ATOM 763 C C . SER A 1 96 ? 6.855 0.217 -15.456 1.00 85.31 96 SER A C 1
ATOM 765 O O . SER A 1 96 ? 7.211 1.015 -16.322 1.00 85.31 96 SER A O 1
ATOM 767 N N . ILE A 1 97 ? 7.035 0.460 -14.153 1.00 89.06 97 ILE A N 1
ATOM 768 C CA . ILE A 1 97 ? 7.687 1.661 -13.621 1.00 89.06 97 ILE A CA 1
ATOM 769 C C . ILE A 1 97 ? 9.220 1.630 -13.746 1.00 89.06 97 ILE A C 1
ATOM 771 O O . ILE A 1 97 ? 9.852 2.674 -13.597 1.00 89.06 97 ILE A O 1
ATOM 775 N N . ASN A 1 98 ? 9.823 0.469 -14.031 1.00 87.44 98 ASN A N 1
ATOM 776 C CA . ASN A 1 98 ? 11.282 0.283 -14.029 1.00 87.44 98 ASN A CA 1
ATOM 777 C C . ASN A 1 98 ? 12.018 0.975 -15.189 1.00 87.44 98 ASN A C 1
ATOM 779 O O . ASN A 1 98 ? 13.234 1.111 -15.146 1.00 87.44 98 ASN A O 1
ATOM 783 N N . VAL A 1 99 ? 11.299 1.427 -16.217 1.00 84.94 99 VAL A N 1
ATOM 784 C CA . VAL A 1 99 ? 11.894 1.938 -17.472 1.00 84.94 99 VAL A CA 1
ATOM 785 C C . VAL A 1 99 ? 11.448 3.366 -17.792 1.00 84.94 99 VAL A C 1
ATOM 787 O O . VAL A 1 99 ? 11.789 3.936 -18.819 1.00 84.94 99 VAL A O 1
ATOM 790 N N . ASN A 1 100 ? 10.632 3.961 -16.918 1.00 86.88 100 ASN A N 1
ATOM 791 C CA . ASN A 1 100 ? 10.009 5.261 -17.144 1.00 86.88 100 ASN A CA 1
ATOM 792 C C . ASN A 1 100 ? 10.151 6.195 -15.930 1.00 86.88 100 ASN A C 1
ATOM 794 O O . ASN A 1 100 ? 9.154 6.735 -15.451 1.00 86.88 100 ASN A O 1
ATOM 798 N N . PRO A 1 101 ? 11.373 6.455 -15.431 1.00 89.88 101 PRO A N 1
ATOM 799 C CA . PRO A 1 101 ? 11.588 7.306 -14.263 1.00 89.88 101 PRO A CA 1
ATOM 800 C C . PRO A 1 101 ? 11.188 8.763 -14.508 1.00 89.88 101 PRO A C 1
ATOM 802 O O . PRO A 1 101 ? 11.278 9.289 -15.624 1.00 89.88 101 PRO A O 1
ATOM 805 N N . ILE A 1 102 ? 10.823 9.457 -13.436 1.00 92.44 102 ILE A N 1
ATOM 806 C CA . ILE A 1 102 ? 10.552 10.896 -13.443 1.00 92.44 102 ILE A CA 1
ATOM 807 C C . ILE A 1 102 ? 11.599 11.661 -12.617 1.00 92.44 102 ILE A C 1
ATOM 809 O O . ILE A 1 102 ? 12.222 11.115 -11.711 1.00 92.44 102 ILE A O 1
ATOM 813 N N . THR A 1 103 ? 11.813 12.945 -12.906 1.00 91.88 103 THR A N 1
ATOM 814 C CA . THR A 1 103 ? 12.691 13.806 -12.092 1.00 91.88 103 THR A CA 1
ATOM 815 C C . THR A 1 103 ? 12.144 13.982 -10.665 1.00 91.88 103 THR A C 1
ATOM 817 O O . THR A 1 103 ? 10.956 13.728 -10.433 1.00 91.88 103 THR A O 1
ATOM 820 N N . PRO A 1 104 ? 12.943 14.455 -9.685 1.00 89.81 104 PRO A N 1
ATOM 821 C CA . PRO A 1 104 ? 12.533 14.485 -8.273 1.00 89.81 104 PRO A CA 1
ATOM 822 C C . PRO A 1 104 ? 11.257 15.296 -7.990 1.00 89.81 104 PRO A C 1
ATOM 824 O O . PRO A 1 104 ? 10.489 14.959 -7.095 1.00 89.81 104 PRO A O 1
ATOM 827 N N . ASN A 1 105 ? 10.994 16.332 -8.790 1.00 88.12 105 ASN A N 1
ATOM 828 C CA . ASN A 1 105 ? 9.826 17.208 -8.638 1.00 88.12 105 ASN A CA 1
ATOM 829 C C . ASN A 1 105 ? 8.699 16.905 -9.630 1.00 88.12 105 ASN A C 1
ATOM 831 O O . ASN A 1 105 ? 7.704 17.631 -9.672 1.00 88.12 105 ASN A O 1
ATOM 835 N N . GLY A 1 106 ? 8.852 15.868 -10.452 1.00 89.12 106 GLY A N 1
ATOM 836 C CA . GLY A 1 106 ? 7.830 15.514 -11.417 1.00 89.12 106 GLY A CA 1
ATOM 837 C C . GLY A 1 106 ? 6.569 14.956 -10.756 1.00 89.12 106 GLY A C 1
ATOM 838 O O . GLY A 1 106 ? 6.602 14.437 -9.633 1.00 89.12 106 GLY A O 1
ATOM 839 N N . LYS A 1 107 ? 5.451 15.091 -11.470 1.00 91.19 107 LYS A N 1
ATOM 840 C CA . LYS A 1 107 ? 4.093 14.834 -10.983 1.00 91.19 107 LYS A CA 1
ATOM 841 C C . LYS A 1 107 ? 3.473 13.632 -11.685 1.00 91.19 107 LYS A C 1
ATOM 843 O O . LYS A 1 107 ? 3.886 13.266 -12.782 1.00 91.19 107 LYS A O 1
ATOM 848 N N . TYR A 1 108 ? 2.437 13.067 -11.065 1.00 91.75 108 TYR A N 1
ATOM 849 C CA . TYR A 1 108 ? 1.731 11.909 -11.609 1.00 91.75 108 TYR A CA 1
ATOM 850 C C . TYR A 1 108 ? 1.140 12.183 -12.990 1.00 91.75 108 TYR A C 1
ATOM 852 O O . TYR A 1 108 ? 1.383 11.413 -13.908 1.00 91.75 108 TYR A O 1
ATOM 860 N N . ASN A 1 109 ? 0.420 13.296 -13.156 1.00 89.38 109 ASN A N 1
ATOM 861 C CA . ASN A 1 109 ? -0.259 13.608 -14.416 1.00 89.38 109 ASN A CA 1
ATOM 862 C C . ASN A 1 109 ? 0.696 13.781 -15.612 1.00 89.38 109 ASN A C 1
ATOM 864 O O . ASN A 1 109 ? 0.289 13.563 -16.747 1.00 89.38 109 ASN A O 1
ATOM 868 N N . ASP A 1 110 ? 1.951 14.162 -15.361 1.00 84.62 110 ASP A N 1
ATOM 869 C CA . ASP A 1 110 ? 2.941 14.384 -16.419 1.00 84.62 110 ASP A CA 1
ATOM 870 C C . ASP A 1 110 ? 3.564 13.060 -16.892 1.00 84.62 110 ASP A C 1
ATOM 872 O O . ASP A 1 110 ? 3.838 12.893 -18.078 1.00 84.62 110 ASP A O 1
ATOM 876 N N . LYS A 1 111 ? 3.789 12.109 -15.970 1.00 88.19 111 LYS A N 1
ATOM 877 C CA . LYS A 1 111 ? 4.359 10.786 -16.282 1.00 88.19 111 LYS A CA 1
ATOM 878 C C . LYS A 1 111 ? 3.748 9.689 -15.394 1.00 88.19 111 LYS A C 1
ATOM 880 O O . LYS A 1 111 ? 4.415 9.212 -14.475 1.00 88.19 111 LYS A O 1
ATOM 885 N N . PRO A 1 112 ? 2.497 9.257 -15.654 1.00 88.75 112 PRO A N 1
ATOM 886 C CA . PRO A 1 112 ? 1.800 8.280 -14.813 1.00 88.75 112 PRO A CA 1
ATOM 887 C C . PRO A 1 112 ? 2.537 6.947 -14.676 1.00 88.75 112 PRO A C 1
ATOM 889 O O . PRO A 1 112 ? 2.493 6.327 -13.618 1.00 88.75 112 PRO A O 1
ATOM 892 N N . SER A 1 113 ? 3.262 6.539 -15.721 1.00 89.06 113 SER A N 1
ATOM 893 C CA . SER A 1 113 ? 4.061 5.310 -15.760 1.00 89.06 113 SER A CA 1
ATOM 894 C C . SER A 1 113 ? 5.242 5.299 -14.789 1.00 89.06 113 SER A C 1
ATOM 896 O O . SER A 1 113 ? 5.799 4.236 -14.556 1.00 89.06 113 SER A O 1
ATOM 898 N N . ALA A 1 114 ? 5.612 6.435 -14.192 1.00 92.06 114 ALA A N 1
ATOM 899 C CA . ALA A 1 114 ? 6.637 6.500 -13.149 1.00 92.06 114 ALA A CA 1
ATOM 900 C C . ALA A 1 114 ? 6.085 6.213 -11.740 1.00 92.06 114 ALA A C 1
ATOM 902 O O . ALA A 1 114 ? 6.849 6.187 -10.775 1.00 92.06 114 ALA A O 1
ATOM 903 N N . PHE A 1 115 ? 4.765 6.069 -11.593 1.00 93.75 115 PHE A N 1
ATOM 904 C CA . PHE A 1 115 ? 4.097 5.971 -10.302 1.00 93.75 115 PHE A CA 1
ATOM 905 C C . PHE A 1 115 ? 3.354 4.652 -10.182 1.00 93.75 115 PHE A C 1
ATOM 907 O O . PHE A 1 115 ? 2.565 4.269 -11.041 1.00 93.75 115 PHE A O 1
ATOM 914 N N . TYR A 1 116 ? 3.543 4.014 -9.042 1.00 94.38 116 TYR A N 1
ATOM 915 C CA . TYR A 1 116 ? 2.796 2.850 -8.625 1.00 94.38 116 TYR A CA 1
ATOM 916 C C . TYR A 1 116 ? 2.032 3.179 -7.347 1.00 94.38 116 TYR A C 1
ATOM 918 O O . TYR A 1 116 ? 2.569 3.794 -6.419 1.00 94.38 116 TYR A O 1
ATOM 926 N N . PHE A 1 117 ? 0.780 2.735 -7.296 1.00 93.75 117 PHE A N 1
ATOM 927 C CA . PHE A 1 117 ? -0.056 2.844 -6.112 1.00 93.75 117 PHE A CA 1
ATOM 928 C C . PHE A 1 117 ? -0.801 1.535 -5.881 1.00 93.75 117 PHE A C 1
ATOM 930 O O . PHE A 1 117 ? -1.251 0.902 -6.834 1.00 93.75 117 PHE A O 1
ATOM 937 N N . SER A 1 118 ? -0.934 1.158 -4.615 1.00 92.38 118 SER A N 1
ATOM 938 C CA . SER A 1 118 ? -1.734 0.017 -4.183 1.00 92.38 118 SER A CA 1
ATOM 939 C C . SER A 1 118 ? -2.278 0.277 -2.784 1.00 92.38 118 SER A C 1
ATOM 941 O O . SER A 1 118 ? -1.514 0.664 -1.901 1.00 92.38 118 SER A O 1
ATOM 943 N N . LEU A 1 119 ? -3.578 0.075 -2.575 1.00 92.06 119 LEU A N 1
ATOM 944 C CA . LEU A 1 119 ? -4.198 0.067 -1.252 1.00 92.06 119 LEU A CA 1
ATOM 945 C C . LEU A 1 119 ? -4.624 -1.364 -0.966 1.00 92.06 119 LEU A C 1
ATOM 947 O O . LEU A 1 119 ? -5.323 -1.962 -1.770 1.00 92.06 119 LEU A O 1
ATOM 951 N N . GLN A 1 120 ? -4.205 -1.923 0.161 1.00 88.38 120 GLN A N 1
ATOM 952 C CA . GLN A 1 120 ? -4.459 -3.326 0.491 1.00 88.38 120 GLN A CA 1
ATOM 953 C C . GLN A 1 120 ? -4.969 -3.451 1.916 1.00 88.38 120 GLN A C 1
ATOM 955 O O . GLN A 1 120 ? -4.537 -2.707 2.790 1.00 88.38 120 GLN A O 1
ATOM 960 N N . GLY A 1 121 ? -5.873 -4.394 2.176 1.00 87.88 121 GLY A N 1
ATOM 961 C CA . GLY A 1 121 ? -6.143 -4.807 3.553 1.00 87.88 121 GLY A CA 1
ATOM 962 C C . GLY A 1 121 ? -4.942 -5.579 4.103 1.00 87.88 121 GLY A C 1
ATOM 963 O O . GLY A 1 121 ? -4.255 -6.263 3.345 1.00 87.88 121 GLY A O 1
ATOM 964 N N . PHE A 1 122 ? -4.673 -5.495 5.405 1.00 87.06 122 PHE A N 1
ATOM 965 C CA . PHE A 1 122 ? -3.682 -6.361 6.044 1.00 87.06 122 PHE A CA 1
ATOM 966 C C . PHE A 1 122 ? -4.296 -7.748 6.301 1.00 87.06 122 PHE A C 1
ATOM 968 O O . PHE A 1 122 ? -4.735 -8.071 7.407 1.00 87.06 122 PHE A O 1
ATOM 975 N N . VAL A 1 123 ? -4.377 -8.545 5.234 1.00 80.25 123 VAL A N 1
ATOM 976 C CA . VAL A 1 123 ? -4.940 -9.904 5.195 1.00 80.25 123 VAL A CA 1
ATOM 977 C C . VAL A 1 123 ? -4.004 -10.848 4.451 1.00 80.25 123 VAL A C 1
ATOM 979 O O . VAL A 1 123 ? -3.298 -10.443 3.528 1.00 80.25 123 VAL A O 1
ATOM 982 N N . SER A 1 124 ? -3.980 -12.116 4.856 1.00 74.25 124 SER A N 1
ATOM 983 C CA . SER A 1 124 ? -3.186 -13.140 4.175 1.00 74.25 124 SER A CA 1
ATOM 984 C C . SER A 1 124 ? -3.683 -13.384 2.750 1.00 74.25 124 SER A C 1
ATOM 986 O O . SER A 1 124 ? -4.851 -13.719 2.555 1.00 74.25 124 SER A O 1
ATOM 988 N N . LEU A 1 125 ? -2.775 -13.316 1.771 1.00 71.75 125 LEU A N 1
ATOM 989 C CA . LEU A 1 125 ? -3.078 -13.673 0.382 1.00 71.75 125 LEU A CA 1
ATOM 990 C C . LEU A 1 125 ? -2.896 -15.180 0.149 1.00 71.75 125 LEU A C 1
ATOM 992 O O . LEU A 1 125 ? -1.839 -15.756 0.448 1.00 71.75 125 LEU A O 1
ATOM 996 N N . GLY A 1 126 ? -3.919 -15.808 -0.437 1.00 59.31 126 GLY A N 1
ATOM 997 C CA . GLY A 1 126 ? -3.923 -17.226 -0.796 1.00 59.31 126 GLY A CA 1
ATOM 998 C C . GLY A 1 126 ? -2.791 -17.610 -1.755 1.00 59.31 126 GLY A C 1
ATOM 999 O O . GLY A 1 126 ? -2.230 -16.775 -2.462 1.00 59.31 126 GLY A O 1
ATOM 1000 N N . GLU A 1 127 ? -2.417 -18.891 -1.757 1.00 52.28 127 GLU A N 1
ATOM 1001 C CA . GLU A 1 127 ? -1.205 -19.356 -2.442 1.00 52.28 127 GLU A CA 1
ATOM 1002 C C . GLU A 1 127 ? -1.330 -19.502 -3.960 1.00 52.28 127 GLU A C 1
ATOM 1004 O O . GLU A 1 127 ? -0.308 -19.527 -4.625 1.00 52.28 127 GLU A O 1
ATOM 1009 N N . ASN A 1 128 ? -2.550 -19.523 -4.502 1.00 47.53 128 ASN A N 1
ATOM 1010 C CA . ASN 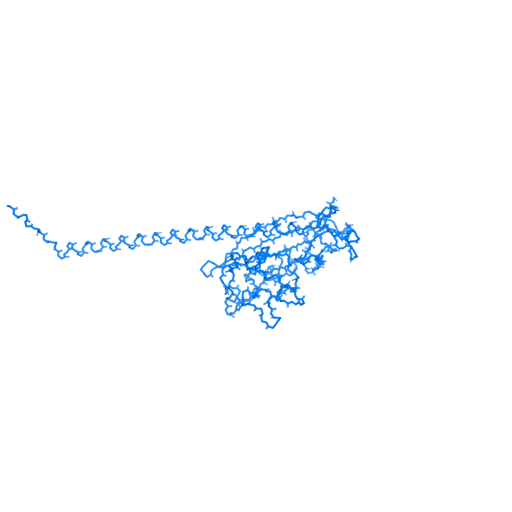A 1 128 ? -2.847 -19.522 -5.938 1.00 47.53 128 ASN A CA 1
ATOM 1011 C C . ASN A 1 128 ? -4.337 -19.226 -6.142 1.00 47.53 128 ASN A C 1
ATOM 1013 O O . ASN A 1 128 ? -5.111 -20.147 -6.377 1.00 47.53 128 ASN A O 1
ATOM 1017 N N . GLY A 1 129 ? -4.763 -17.968 -5.980 1.00 47.09 129 GLY A N 1
ATOM 1018 C CA . GLY A 1 129 ? -6.089 -17.531 -6.432 1.00 47.09 129 GLY A CA 1
ATOM 1019 C C . GLY A 1 129 ? -7.253 -18.461 -6.058 1.00 47.09 129 GLY A C 1
ATOM 1020 O O . GLY A 1 129 ? -8.099 -18.724 -6.902 1.00 47.09 129 GLY A O 1
ATOM 1021 N N . TYR A 1 130 ? -7.352 -18.926 -4.802 1.00 42.53 130 TYR A N 1
ATOM 1022 C CA . TYR A 1 130 ? -8.538 -19.653 -4.290 1.00 42.53 130 TYR A CA 1
ATOM 1023 C C . TYR A 1 130 ? -9.814 -18.785 -4.243 1.00 42.53 130 TYR A C 1
ATOM 1025 O O . TYR A 1 130 ? -10.786 -19.090 -3.558 1.00 42.53 130 TYR A O 1
ATOM 1033 N N . ILE A 1 131 ? -9.802 -17.689 -4.986 1.00 45.38 131 ILE A N 1
ATOM 1034 C CA . ILE A 1 131 ? -10.908 -16.813 -5.265 1.00 45.38 131 ILE A CA 1
ATOM 1035 C C . ILE A 1 131 ? -11.308 -17.130 -6.696 1.00 45.38 131 ILE A C 1
ATOM 1037 O O . ILE A 1 131 ? -10.575 -16.864 -7.643 1.00 45.38 131 ILE A O 1
ATOM 1041 N N . ILE A 1 132 ? -12.480 -17.727 -6.842 1.00 44.88 132 ILE A N 1
ATOM 1042 C CA . ILE A 1 132 ? -13.147 -17.817 -8.133 1.00 44.88 132 ILE A CA 1
ATOM 1043 C C . ILE A 1 132 ? -13.365 -16.362 -8.576 1.00 44.88 132 ILE A C 1
ATOM 1045 O O . ILE A 1 132 ? -13.942 -15.598 -7.802 1.00 44.88 132 ILE A O 1
ATOM 1049 N N . ASP A 1 133 ? -12.912 -15.971 -9.775 1.00 44.34 133 ASP A N 1
ATOM 1050 C CA . ASP A 1 133 ? -12.944 -14.581 -10.290 1.00 44.34 133 ASP A CA 1
ATOM 1051 C C . ASP A 1 133 ? -14.322 -13.893 -10.160 1.00 44.34 133 ASP A C 1
ATOM 1053 O O . ASP A 1 133 ? -14.431 -12.669 -10.164 1.00 44.34 133 ASP A O 1
ATOM 1057 N N . SER A 1 134 ? -15.393 -14.673 -9.994 1.00 43.44 134 SER A N 1
ATOM 1058 C CA . SER A 1 134 ? -16.752 -14.192 -9.763 1.00 43.44 134 SER A CA 1
ATOM 1059 C C . SER A 1 134 ? -17.060 -13.720 -8.332 1.00 43.44 134 SER A C 1
ATOM 1061 O O . SER A 1 134 ? -18.131 -13.151 -8.136 1.00 43.44 134 SER A O 1
ATOM 1063 N N . ASN A 1 135 ? -16.216 -13.984 -7.321 1.00 41.47 135 ASN A N 1
ATOM 1064 C CA . ASN A 1 135 ? -16.521 -13.644 -5.921 1.00 41.47 135 ASN A CA 1
ATOM 1065 C C . ASN A 1 135 ? -15.267 -13.601 -5.002 1.00 41.47 135 ASN A C 1
ATOM 1067 O O . ASN A 1 135 ? -15.043 -14.534 -4.225 1.00 41.47 135 ASN A O 1
ATOM 1071 N N . PRO A 1 136 ? -14.428 -12.544 -5.055 1.00 47.22 136 PRO A N 1
ATOM 1072 C CA . PRO A 1 136 ? -13.408 -12.315 -4.027 1.00 47.22 136 PRO A CA 1
ATOM 1073 C C . PRO A 1 136 ? -14.030 -12.286 -2.633 1.00 47.22 136 PRO A C 1
ATOM 1075 O O . PRO A 1 136 ? -15.105 -11.711 -2.448 1.00 47.22 136 PRO A O 1
ATOM 1078 N N . SER A 1 137 ? -13.366 -12.924 -1.660 1.00 49.84 137 SER A N 1
ATOM 1079 C CA . SER A 1 137 ? -13.757 -12.851 -0.250 1.00 49.84 137 SER A CA 1
ATOM 1080 C C . SER A 1 137 ? -13.979 -11.394 0.143 1.00 49.84 137 SER A C 1
ATOM 1082 O O . SER A 1 137 ? -13.265 -10.511 -0.328 1.00 49.84 137 SER A O 1
ATOM 1084 N N . LEU A 1 138 ? -14.949 -11.127 1.025 1.00 48.72 138 LEU A N 1
ATOM 1085 C CA . LEU A 1 138 ? -15.220 -9.766 1.508 1.00 48.72 138 LEU A CA 1
ATOM 1086 C C . LEU A 1 138 ? -13.935 -9.077 2.002 1.00 48.72 138 LEU A C 1
ATOM 1088 O O . LEU A 1 138 ? -13.739 -7.905 1.724 1.00 48.72 138 LEU A O 1
ATOM 1092 N N . GLU A 1 139 ? -13.017 -9.825 2.617 1.00 50.22 139 GLU A N 1
ATOM 1093 C CA . GLU A 1 139 ? -11.691 -9.391 3.095 1.00 50.22 139 GLU A CA 1
ATOM 1094 C C . GLU A 1 139 ? -10.768 -8.802 1.998 1.00 50.22 139 GLU A C 1
ATOM 1096 O O . GLU A 1 139 ? -9.842 -8.055 2.310 1.00 50.22 139 GLU A O 1
ATOM 1101 N N . ASP A 1 140 ? -11.068 -9.035 0.716 1.00 58.16 140 ASP A N 1
ATOM 1102 C CA . ASP A 1 140 ? -10.335 -8.541 -0.455 1.00 58.16 140 ASP A CA 1
ATOM 1103 C C . ASP A 1 140 ? -11.040 -7.362 -1.145 1.00 58.16 140 ASP A C 1
ATOM 1105 O O . ASP A 1 140 ? -10.852 -7.134 -2.338 1.00 58.16 140 ASP A O 1
ATOM 1109 N N . ALA A 1 141 ? -11.858 -6.568 -0.444 1.00 65.69 141 ALA A N 1
ATOM 1110 C CA . ALA A 1 141 ? -12.568 -5.434 -1.061 1.00 65.69 141 ALA A CA 1
ATOM 1111 C C . ALA A 1 141 ? -11.646 -4.406 -1.761 1.00 65.69 141 ALA A C 1
ATOM 1113 O O . ALA A 1 141 ? -12.092 -3.644 -2.622 1.00 65.69 141 ALA A O 1
ATOM 1114 N N . ASN A 1 142 ? -10.358 -4.408 -1.414 1.00 77.38 142 ASN A N 1
ATOM 1115 C CA . ASN A 1 142 ? -9.317 -3.595 -2.037 1.00 77.38 142 ASN A CA 1
ATOM 1116 C C . ASN A 1 142 ? -8.712 -4.219 -3.310 1.00 77.38 142 ASN A C 1
ATOM 1118 O O . ASN A 1 142 ? -8.102 -3.512 -4.112 1.00 77.38 142 ASN A O 1
ATOM 1122 N N . LEU A 1 143 ? -8.893 -5.524 -3.515 1.00 80.94 143 LEU A N 1
ATOM 1123 C CA . LEU A 1 143 ? -8.232 -6.317 -4.546 1.00 80.94 143 LEU A CA 1
ATOM 1124 C C . LEU A 1 143 ? -9.243 -7.035 -5.456 1.00 80.94 143 LEU A C 1
ATOM 1126 O O . LEU A 1 143 ? -10.455 -7.077 -5.208 1.00 80.94 143 LEU A O 1
ATOM 1130 N N . PHE A 1 144 ? -8.735 -7.587 -6.550 1.00 78.06 144 PHE A N 1
ATOM 1131 C CA . PHE A 1 144 ? -9.414 -8.586 -7.369 1.00 78.06 144 PHE A CA 1
ATOM 1132 C C . PHE A 1 144 ? -8.392 -9.563 -7.954 1.00 78.06 144 PHE A C 1
ATOM 1134 O O . PHE A 1 144 ? -7.193 -9.273 -7.988 1.00 78.06 144 PHE A O 1
ATOM 1141 N N . THR A 1 145 ? -8.864 -10.724 -8.404 1.00 75.69 145 THR A N 1
ATOM 1142 C CA . THR A 1 145 ? -8.043 -11.700 -9.122 1.00 75.69 145 THR A CA 1
ATOM 1143 C C . THR A 1 145 ? -8.319 -11.638 -10.617 1.00 75.69 145 THR A C 1
ATOM 1145 O O . THR A 1 145 ? -9.446 -11.401 -11.044 1.00 75.69 145 THR A O 1
ATOM 1148 N N . SER A 1 146 ? -7.276 -11.810 -11.423 1.00 76.38 146 SER A N 1
ATOM 1149 C CA . SER A 1 146 ? -7.397 -12.026 -12.864 1.00 76.38 146 SER A CA 1
ATOM 1150 C C . SER A 1 146 ? -6.251 -12.911 -13.325 1.00 76.38 146 SER A C 1
ATOM 1152 O O . SER A 1 146 ? -5.099 -12.675 -12.963 1.00 76.38 146 SER A O 1
ATOM 1154 N N . SER A 1 147 ? -6.545 -13.957 -14.099 1.00 75.75 147 SER A N 1
ATOM 1155 C CA . SER A 1 147 ? -5.521 -14.897 -14.591 1.00 75.75 147 SER A CA 1
ATOM 1156 C C . SER A 1 147 ? -4.623 -15.459 -13.470 1.00 75.75 147 SER A C 1
ATOM 1158 O O . SER A 1 147 ? -3.411 -15.589 -13.634 1.00 75.75 147 SER A O 1
ATOM 1160 N N . GLY A 1 148 ? -5.206 -15.727 -12.293 1.00 69.44 148 GLY A N 1
ATOM 1161 C CA . GLY A 1 148 ? -4.488 -16.230 -11.114 1.00 69.44 148 GLY A CA 1
ATOM 1162 C C . GLY A 1 148 ? -3.609 -15.202 -10.386 1.00 69.44 148 GLY A C 1
ATOM 1163 O O . GLY A 1 148 ? -2.900 -15.569 -9.447 1.00 69.44 148 GLY A O 1
ATOM 1164 N N . LYS A 1 149 ? -3.650 -13.924 -10.787 1.00 76.00 149 LYS A N 1
ATOM 1165 C CA . LYS A 1 149 ? -2.868 -12.837 -10.186 1.00 76.00 149 LYS A CA 1
ATOM 1166 C C . LYS A 1 149 ? -3.735 -11.862 -9.387 1.00 76.00 149 LYS A C 1
ATOM 1168 O O . LYS A 1 149 ? -4.868 -11.596 -9.776 1.00 76.00 149 LYS A O 1
ATOM 1173 N N . TYR A 1 150 ? -3.200 -11.320 -8.291 1.00 80.25 150 TYR A N 1
ATOM 1174 C CA . TYR A 1 150 ? -3.832 -10.276 -7.481 1.00 80.25 150 TYR A CA 1
ATOM 1175 C C . TYR A 1 150 ? -3.527 -8.890 -8.044 1.00 80.25 150 TYR A C 1
ATOM 1177 O O . TYR A 1 150 ? -2.363 -8.535 -8.260 1.00 80.25 150 TYR A O 1
ATOM 1185 N N . TYR A 1 151 ? -4.582 -8.100 -8.201 1.00 83.88 151 TYR A N 1
ATOM 1186 C CA . TYR A 1 151 ? -4.531 -6.732 -8.688 1.00 83.88 151 TYR A CA 1
ATOM 1187 C C . TYR A 1 151 ? -5.278 -5.798 -7.757 1.00 83.88 151 TYR A C 1
ATOM 1189 O O . TYR A 1 151 ? -6.269 -6.158 -7.120 1.00 83.88 151 TYR A O 1
ATOM 1197 N N . ASP A 1 152 ? -4.806 -4.565 -7.717 1.00 87.31 152 ASP A N 1
ATOM 1198 C CA . ASP A 1 152 ? -5.473 -3.489 -7.022 1.00 87.31 152 ASP A CA 1
ATOM 1199 C C . ASP A 1 152 ? -6.759 -3.049 -7.738 1.00 87.31 152 ASP A C 1
ATOM 1201 O O . ASP A 1 152 ? -6.750 -2.779 -8.936 1.00 87.31 152 ASP A O 1
ATOM 1205 N N . ARG A 1 153 ? -7.862 -2.890 -7.003 1.00 84.50 153 ARG A N 1
ATOM 1206 C CA . ARG A 1 153 ? -9.174 -2.587 -7.595 1.00 84.50 153 ARG A CA 1
ATOM 1207 C C . ARG A 1 153 ? -9.303 -1.181 -8.192 1.00 84.50 153 ARG A C 1
ATOM 1209 O O . ARG A 1 153 ? -10.124 -0.979 -9.082 1.00 84.50 153 ARG A O 1
ATOM 1216 N N . VAL A 1 154 ? -8.548 -0.199 -7.704 1.00 88.44 154 VAL A N 1
ATOM 1217 C CA . VAL A 1 154 ? -8.669 1.204 -8.147 1.00 88.44 154 VAL A CA 1
ATOM 1218 C C . VAL A 1 154 ? -7.760 1.491 -9.335 1.00 88.44 154 VAL A C 1
ATOM 1220 O O . VAL A 1 154 ? -8.133 2.236 -10.237 1.00 88.44 154 VAL A O 1
ATOM 1223 N N . THR A 1 155 ? -6.564 0.919 -9.329 1.00 88.94 155 THR A N 1
ATOM 1224 C CA . THR A 1 155 ? -5.501 1.206 -10.297 1.00 88.94 155 THR A CA 1
ATOM 1225 C C . THR A 1 155 ? -5.249 0.067 -11.270 1.00 88.94 155 THR A C 1
ATOM 1227 O O . THR A 1 155 ? -4.595 0.286 -12.282 1.00 88.94 155 THR A O 1
ATOM 1230 N N . SER A 1 156 ? -5.763 -1.135 -10.992 1.00 87.75 156 SER A N 1
ATOM 1231 C CA . SER A 1 156 ? -5.442 -2.370 -11.724 1.00 87.75 156 SER A CA 1
ATOM 1232 C C . SER A 1 156 ? -3.951 -2.724 -11.714 1.00 87.75 156 SER A C 1
ATOM 1234 O O . SER A 1 156 ? -3.502 -3.536 -12.520 1.00 87.75 156 SER A O 1
ATOM 1236 N N . ASN A 1 157 ? -3.173 -2.139 -10.799 1.00 89.19 157 ASN A N 1
ATOM 1237 C CA . ASN A 1 157 ? -1.760 -2.453 -10.655 1.00 89.19 157 ASN A CA 1
ATOM 1238 C C . ASN A 1 157 ? -1.576 -3.852 -10.043 1.00 89.19 157 ASN A C 1
ATOM 1240 O O . ASN A 1 157 ? -2.321 -4.213 -9.124 1.00 89.19 157 ASN A O 1
ATOM 1244 N N . PRO A 1 158 ? -0.584 -4.636 -10.503 1.00 88.50 158 PRO A N 1
ATOM 1245 C CA . PRO A 1 158 ? -0.245 -5.908 -9.877 1.00 88.50 158 PRO A CA 1
ATOM 1246 C C . PRO A 1 158 ? 0.315 -5.668 -8.478 1.00 88.50 158 PRO A C 1
ATOM 1248 O O . PRO A 1 158 ? 1.034 -4.702 -8.241 1.00 88.50 158 PRO A O 1
ATOM 1251 N N . ILE A 1 159 ? 0.010 -6.555 -7.540 1.00 86.56 159 ILE A N 1
ATOM 1252 C CA . ILE A 1 159 ? 0.429 -6.363 -6.155 1.00 86.56 159 ILE A CA 1
ATOM 1253 C C . ILE A 1 159 ? 1.923 -6.668 -5.952 1.00 86.56 159 ILE A C 1
ATOM 1255 O O . ILE A 1 159 ? 2.427 -7.705 -6.381 1.00 86.56 159 ILE A O 1
ATOM 1259 N N . VAL A 1 160 ? 2.613 -5.768 -5.242 1.00 87.94 160 VAL A N 1
ATOM 1260 C CA . VAL A 1 160 ? 4.064 -5.834 -4.944 1.00 87.94 160 VAL A CA 1
ATOM 1261 C C . VAL A 1 160 ? 4.400 -6.241 -3.505 1.00 87.94 160 VAL A C 1
ATOM 1263 O O . VAL A 1 160 ? 5.568 -6.396 -3.162 1.00 87.94 160 VAL A O 1
ATOM 1266 N N . VAL A 1 161 ? 3.388 -6.360 -2.641 1.00 87.69 161 VAL A N 1
ATOM 1267 C CA . VAL A 1 161 ? 3.541 -6.717 -1.221 1.00 87.69 161 VAL A CA 1
ATOM 1268 C C . VAL A 1 161 ? 2.639 -7.894 -0.913 1.00 87.69 161 VAL A C 1
ATOM 1270 O O . VAL A 1 161 ? 1.509 -7.946 -1.388 1.00 87.69 161 VAL A O 1
ATOM 1273 N N . ARG A 1 162 ? 3.109 -8.845 -0.111 1.00 80.38 162 ARG A N 1
ATOM 1274 C CA . ARG A 1 162 ? 2.301 -9.989 0.313 1.00 80.38 162 ARG A CA 1
ATOM 1275 C C . ARG A 1 162 ? 2.286 -10.096 1.830 1.00 80.38 162 ARG A C 1
ATOM 1277 O O . ARG A 1 162 ? 3.328 -10.327 2.422 1.00 80.38 162 ARG A O 1
ATOM 1284 N N . PHE A 1 163 ? 1.109 -10.006 2.443 1.00 77.06 163 PHE A N 1
ATOM 1285 C CA . PHE A 1 163 ? 0.891 -10.360 3.852 1.00 77.06 163 PHE A CA 1
ATOM 1286 C C . PHE A 1 163 ? 0.469 -11.842 3.935 1.00 77.06 163 PHE A C 1
ATOM 1288 O O . PHE A 1 163 ? -0.089 -12.372 2.974 1.00 77.06 163 PHE A O 1
ATOM 1295 N N . PRO A 1 164 ? 0.819 -12.570 5.002 1.00 63.66 164 PRO A N 1
ATOM 1296 C CA . PRO A 1 164 ? 1.848 -13.603 4.962 1.00 63.66 164 PRO A CA 1
ATOM 1297 C C . PRO A 1 164 ? 1.532 -14.880 4.178 1.00 63.66 164 PRO A C 1
ATOM 1299 O O . PRO A 1 164 ? 0.407 -15.188 3.794 1.00 63.66 164 PRO A O 1
ATOM 1302 N N . LEU A 1 165 ? 2.649 -15.583 3.987 1.00 56.19 165 LEU A N 1
ATOM 1303 C CA . LEU A 1 165 ? 2.995 -16.708 3.130 1.00 56.19 165 LEU A CA 1
ATOM 1304 C C . LEU A 1 165 ? 2.153 -17.956 3.383 1.00 56.19 165 LEU A C 1
ATOM 1306 O O . LEU A 1 165 ? 2.242 -18.533 4.461 1.00 56.19 165 LEU A O 1
ATOM 1310 N N . SER A 1 166 ? 1.478 -18.434 2.339 1.00 48.25 166 SER A N 1
ATOM 1311 C CA . SER A 1 166 ? 0.929 -19.791 2.228 1.00 48.25 166 SER A CA 1
ATOM 1312 C C . SER A 1 166 ? -0.142 -20.178 3.255 1.00 48.25 166 SER A C 1
ATOM 1314 O O . SER A 1 166 ? -0.046 -19.908 4.450 1.00 48.25 166 SER A O 1
ATOM 1316 N N . ALA A 1 167 ? -1.141 -20.931 2.801 1.00 47.09 167 ALA A N 1
ATOM 1317 C CA . ALA A 1 167 ? -1.885 -21.774 3.729 1.00 47.09 167 ALA A CA 1
ATOM 1318 C C . ALA A 1 167 ? -1.021 -22.961 4.193 1.00 47.09 167 ALA A C 1
ATOM 1320 O O . ALA A 1 167 ? -1.459 -23.684 5.077 1.00 47.09 167 ALA A O 1
ATOM 1321 N N . THR A 1 168 ? 0.180 -23.157 3.625 1.00 48.09 168 THR A N 1
ATOM 1322 C CA . THR A 1 168 ? 1.043 -24.320 3.836 1.00 48.09 168 THR A CA 1
ATOM 1323 C C . THR A 1 168 ? 2.547 -24.016 3.772 1.00 48.09 168 THR A C 1
ATOM 1325 O O . THR A 1 168 ? 3.083 -23.787 2.693 1.00 48.09 168 THR A O 1
ATOM 1328 N N . ILE A 1 169 ? 3.269 -24.133 4.892 1.00 47.88 169 ILE A N 1
ATOM 1329 C CA . ILE A 1 169 ? 4.745 -24.141 4.899 1.00 47.88 169 ILE A CA 1
ATOM 1330 C C . ILE A 1 169 ? 5.193 -25.603 4.830 1.00 47.88 169 ILE A C 1
ATOM 1332 O O . ILE A 1 169 ? 4.851 -26.391 5.710 1.00 47.88 169 ILE A O 1
ATOM 1336 N N . ASN A 1 170 ? 5.940 -25.986 3.789 1.00 51.38 170 ASN A N 1
ATOM 1337 C CA . ASN A 1 170 ? 6.408 -27.368 3.583 1.00 51.38 170 ASN A CA 1
ATOM 1338 C C . ASN A 1 170 ? 5.273 -28.420 3.615 1.00 51.38 170 ASN A C 1
ATOM 1340 O O . ASN A 1 170 ? 5.454 -29.519 4.133 1.00 51.38 170 ASN A O 1
ATOM 1344 N N . GLY A 1 171 ? 4.086 -28.078 3.099 1.00 52.66 171 GLY A N 1
ATOM 1345 C CA . GLY A 1 171 ? 2.924 -28.977 3.070 1.00 52.66 171 GLY A CA 1
ATOM 1346 C C . GLY A 1 171 ? 2.141 -29.097 4.387 1.00 52.66 171 GLY A C 1
ATOM 1347 O O . GLY A 1 171 ? 1.164 -29.841 4.432 1.00 52.66 171 GLY A O 1
ATOM 1348 N N . ALA A 1 172 ? 2.515 -28.362 5.441 1.00 50.19 172 ALA A N 1
ATOM 1349 C CA . ALA A 1 172 ? 1.772 -28.304 6.702 1.00 50.19 172 ALA A CA 1
ATOM 1350 C C . ALA A 1 172 ? 0.966 -26.997 6.808 1.00 50.19 172 ALA A C 1
ATOM 1352 O O . ALA A 1 172 ? 1.533 -25.946 6.501 1.00 50.19 172 ALA A O 1
ATOM 1353 N N . PRO A 1 173 ? -0.309 -27.027 7.259 1.00 52.97 173 PRO A N 1
ATOM 1354 C CA . PRO A 1 173 ? -1.128 -25.831 7.413 1.00 52.97 173 PRO A CA 1
ATOM 1355 C C . PRO A 1 173 ? -0.405 -24.733 8.200 1.00 52.97 173 PRO A C 1
ATOM 1357 O O . PRO A 1 173 ? 0.078 -24.978 9.306 1.00 52.97 173 PRO A O 1
ATOM 1360 N N . ASN A 1 174 ? -0.322 -23.528 7.635 1.00 52.44 174 ASN A N 1
ATOM 1361 C CA . ASN A 1 174 ? 0.223 -22.367 8.327 1.00 52.44 174 ASN A CA 1
ATOM 1362 C C . ASN A 1 174 ? -0.660 -22.079 9.557 1.00 52.44 174 ASN A C 1
ATOM 1364 O O . ASN A 1 174 ? -1.880 -21.968 9.393 1.00 52.44 174 ASN A O 1
ATOM 1368 N N . PRO A 1 175 ? -0.099 -21.967 10.775 1.00 49.47 175 PRO A N 1
ATOM 1369 C CA . PRO A 1 175 ? -0.910 -21.957 11.982 1.00 49.47 175 PRO A CA 1
ATOM 1370 C C . PRO A 1 175 ? -1.941 -20.832 12.091 1.00 49.47 175 PRO A C 1
ATOM 1372 O O . PRO A 1 175 ? -2.902 -21.049 12.811 1.00 49.47 175 PRO A O 1
ATOM 1375 N N . ASN A 1 176 ? -1.818 -19.676 11.415 1.00 54.47 176 ASN A N 1
ATOM 1376 C CA . ASN A 1 176 ? -2.848 -18.626 11.484 1.00 54.47 176 ASN A CA 1
ATOM 1377 C C . ASN A 1 176 ? -2.911 -17.746 10.221 1.00 54.47 176 ASN A C 1
ATOM 1379 O O . ASN A 1 176 ? -1.998 -16.968 9.947 1.00 54.47 176 ASN A O 1
ATOM 1383 N N . LYS A 1 177 ? -4.034 -17.804 9.491 1.00 66.94 177 LYS A N 1
ATOM 1384 C CA . LYS A 1 177 ? -4.415 -16.797 8.482 1.00 66.94 177 LYS A CA 1
ATOM 1385 C C . LYS A 1 177 ? -4.476 -15.418 9.153 1.00 66.94 177 LYS A C 1
ATOM 1387 O O . LYS A 1 177 ? -5.168 -15.269 10.159 1.00 66.94 177 LYS A O 1
ATOM 1392 N N . ILE A 1 178 ? -3.814 -14.403 8.592 1.00 72.75 178 ILE A N 1
ATOM 1393 C CA . ILE A 1 178 ? -4.012 -13.019 9.037 1.00 72.75 178 ILE A CA 1
ATOM 1394 C C . ILE A 1 178 ? -5.346 -12.525 8.491 1.00 72.75 178 ILE A C 1
ATOM 1396 O O . ILE A 1 178 ? -5.558 -12.501 7.278 1.00 72.75 178 ILE A O 1
ATOM 1400 N N . ASN A 1 179 ? -6.222 -12.108 9.403 1.00 77.19 179 ASN A N 1
ATOM 1401 C CA . ASN A 1 179 ? -7.490 -11.465 9.086 1.00 77.19 179 ASN A CA 1
ATOM 1402 C C . ASN A 1 179 ? -7.671 -10.174 9.894 1.00 77.19 179 ASN A C 1
ATOM 1404 O O . ASN A 1 179 ? -8.617 -10.009 10.665 1.00 77.19 179 ASN A O 1
ATOM 1408 N N . PHE A 1 180 ? -6.705 -9.269 9.763 1.00 84.50 180 PHE A N 1
ATOM 1409 C CA . PHE A 1 180 ? -6.729 -7.972 10.433 1.00 84.50 180 PHE A CA 1
ATOM 1410 C C . PHE A 1 180 ? -7.302 -6.882 9.532 1.00 84.50 180 PHE A C 1
ATOM 1412 O O . PHE A 1 180 ? -7.040 -5.708 9.761 1.00 84.50 180 PHE A O 1
ATOM 1419 N N . PHE A 1 181 ? -8.089 -7.240 8.521 1.00 87.94 181 PHE A N 1
ATOM 1420 C CA . PHE A 1 181 ? -8.881 -6.286 7.765 1.00 87.94 181 PHE A CA 1
ATOM 1421 C C . PHE A 1 181 ? -10.238 -6.891 7.441 1.00 87.94 181 PHE A C 1
ATOM 1423 O O . PHE A 1 181 ? -10.328 -7.921 6.786 1.00 87.94 181 PHE A O 1
ATOM 1430 N N . ASN A 1 182 ? -11.293 -6.218 7.885 1.00 86.88 182 ASN A N 1
ATOM 1431 C CA . ASN A 1 182 ? -12.667 -6.611 7.617 1.00 86.88 182 ASN A CA 1
ATOM 1432 C C . ASN A 1 182 ? -13.428 -5.388 7.099 1.00 86.88 182 ASN A C 1
ATOM 1434 O O . ASN A 1 182 ? -13.671 -4.462 7.882 1.00 86.88 182 ASN A O 1
ATOM 1438 N N . PRO A 1 183 ? -13.795 -5.343 5.810 1.00 87.06 183 PRO A N 1
ATOM 1439 C CA . PRO A 1 183 ? -14.599 -4.253 5.287 1.00 87.06 183 PRO A CA 1
ATOM 1440 C C . PRO A 1 183 ? -16.056 -4.409 5.713 1.00 87.06 183 PRO A C 1
ATOM 1442 O O . PRO A 1 183 ? -16.590 -5.514 5.818 1.00 87.06 183 PRO A O 1
ATOM 1445 N N . GLY A 1 184 ? -16.704 -3.277 5.955 1.00 87.44 184 GLY A N 1
ATOM 1446 C CA . GLY A 1 184 ? -18.144 -3.206 6.128 1.00 87.44 184 GLY A CA 1
ATOM 1447 C C . GLY A 1 184 ? -18.888 -3.363 4.804 1.00 87.44 184 GLY A C 1
ATOM 1448 O O . GLY A 1 184 ? -18.305 -3.406 3.718 1.00 87.44 184 GLY A O 1
ATOM 1449 N N . LEU A 1 185 ? -20.214 -3.448 4.897 1.00 85.56 185 LEU A N 1
ATOM 1450 C CA . LEU A 1 185 ? -21.094 -3.757 3.766 1.00 85.56 185 LEU A CA 1
ATOM 1451 C C . LEU A 1 185 ? -20.985 -2.742 2.618 1.00 85.56 185 LEU A C 1
ATOM 1453 O O . LEU A 1 185 ? -21.149 -3.110 1.459 1.00 85.56 185 LEU A O 1
ATOM 1457 N N . ASN A 1 186 ? -20.733 -1.469 2.934 1.00 86.44 186 ASN A N 1
ATOM 1458 C CA . ASN A 1 186 ? -20.689 -0.385 1.950 1.00 86.44 186 ASN A CA 1
ATOM 1459 C C . ASN A 1 186 ? -19.276 0.162 1.747 1.00 86.44 186 ASN A C 1
ATOM 1461 O O . ASN A 1 186 ? -19.122 1.276 1.236 1.00 86.44 186 ASN A O 1
ATOM 1465 N N . TYR A 1 187 ? -18.263 -0.591 2.174 1.00 89.50 187 TYR A N 1
ATOM 1466 C CA . TYR A 1 187 ? -16.878 -0.166 2.112 1.00 89.50 187 TYR A CA 1
ATOM 1467 C C . TYR A 1 187 ? -16.452 0.201 0.687 1.00 89.50 187 TYR A C 1
ATOM 1469 O O . TYR A 1 187 ? -16.747 -0.505 -0.278 1.00 89.50 187 TYR A O 1
ATOM 1477 N N . ILE A 1 188 ? -15.713 1.304 0.565 1.00 89.94 188 ILE A N 1
ATOM 1478 C CA . ILE A 1 188 ? -15.074 1.718 -0.685 1.00 89.94 188 ILE A CA 1
ATOM 1479 C C . ILE A 1 188 ? -13.559 1.793 -0.465 1.00 89.94 188 ILE A C 1
ATOM 1481 O O . ILE A 1 188 ? -13.130 2.450 0.491 1.00 89.94 188 ILE A O 1
ATOM 1485 N N . PRO A 1 189 ? -12.745 1.219 -1.376 1.00 89.19 189 PRO A N 1
ATOM 1486 C CA . PRO A 1 189 ? -11.284 1.193 -1.294 1.00 89.19 189 PRO A CA 1
ATOM 1487 C C . PRO A 1 189 ? -10.674 2.559 -1.650 1.00 89.19 189 PRO A C 1
ATOM 1489 O O . PRO A 1 189 ? -9.901 2.700 -2.589 1.00 89.19 189 PRO A O 1
ATOM 1492 N N . LYS A 1 190 ? -11.070 3.610 -0.931 1.00 92.94 190 LYS A N 1
ATOM 1493 C CA . LYS A 1 190 ? -10.539 4.973 -1.029 1.00 92.94 190 LYS A CA 1
ATOM 1494 C C . LYS A 1 190 ? -10.302 5.539 0.366 1.00 92.94 190 LYS A C 1
ATOM 1496 O O . LYS A 1 190 ? -10.725 4.962 1.369 1.00 92.94 190 LYS A O 1
ATOM 1501 N N . ILE A 1 191 ? -9.615 6.670 0.425 1.00 93.88 191 ILE A N 1
ATOM 1502 C CA . ILE A 1 191 ? -9.305 7.411 1.644 1.00 93.88 191 ILE A CA 1
ATOM 1503 C C . ILE A 1 191 ? -9.887 8.813 1.484 1.00 93.88 191 ILE A C 1
ATOM 1505 O O . ILE A 1 191 ? -9.555 9.539 0.542 1.00 93.88 191 ILE A O 1
ATOM 1509 N N . TYR A 1 192 ? -10.785 9.185 2.391 1.00 94.50 192 TYR A N 1
ATOM 1510 C CA . TYR A 1 192 ? -11.393 10.505 2.364 1.00 94.50 192 TYR A CA 1
ATOM 1511 C C . TYR A 1 192 ? -10.437 11.562 2.923 1.00 94.50 192 TYR A C 1
ATOM 1513 O O . TYR A 1 192 ? -9.930 11.446 4.038 1.00 94.50 192 TYR A O 1
ATOM 1521 N N . VAL A 1 193 ? -10.234 12.635 2.164 1.00 93.31 193 VAL A N 1
ATOM 1522 C CA . VAL A 1 193 ? -9.413 13.785 2.542 1.00 93.31 193 VAL A CA 1
ATOM 1523 C C . VAL A 1 193 ? -10.192 15.072 2.307 1.00 93.31 193 VAL A C 1
ATOM 1525 O O . VAL A 1 193 ? -10.847 15.249 1.287 1.00 93.31 193 VAL A O 1
ATOM 1528 N N . LYS A 1 194 ? -10.104 16.015 3.249 1.00 88.94 194 LYS A N 1
ATOM 1529 C CA . LYS A 1 194 ? -10.784 17.316 3.111 1.00 88.94 194 LYS A CA 1
ATOM 1530 C C . LYS A 1 194 ? -10.077 18.266 2.139 1.00 88.94 194 LYS A C 1
ATOM 1532 O O . LYS A 1 194 ? -10.702 19.182 1.621 1.00 88.94 194 LYS A O 1
ATOM 1537 N N . ALA A 1 195 ? -8.770 18.102 1.941 1.00 87.50 195 ALA A N 1
ATOM 1538 C CA . ALA A 1 195 ? -7.964 19.039 1.169 1.00 87.50 195 ALA A CA 1
ATOM 1539 C C . ALA A 1 195 ? -7.868 18.623 -0.307 1.00 87.50 195 ALA A C 1
ATOM 1541 O O . ALA A 1 195 ? -7.287 17.590 -0.632 1.00 87.50 195 ALA A O 1
ATOM 1542 N N . ASN A 1 196 ? -8.357 19.492 -1.197 1.00 84.50 196 ASN A N 1
ATOM 1543 C CA . ASN A 1 196 ? -8.358 19.294 -2.655 1.00 84.50 196 ASN A CA 1
ATOM 1544 C C . ASN A 1 196 ? -6.961 19.070 -3.250 1.00 84.50 196 ASN A C 1
ATOM 1546 O O . ASN A 1 196 ? -6.819 18.457 -4.300 1.00 84.50 196 ASN A O 1
ATOM 1550 N N . ALA A 1 197 ? -5.912 19.552 -2.581 1.00 86.75 197 ALA A N 1
ATOM 1551 C CA . ALA A 1 197 ? -4.543 19.390 -3.054 1.00 86.75 197 ALA A CA 1
ATOM 1552 C C . ALA A 1 197 ? -4.149 17.911 -3.220 1.00 86.75 197 ALA A C 1
ATOM 1554 O O . ALA A 1 197 ? -3.328 17.601 -4.074 1.00 86.75 197 ALA A O 1
ATOM 1555 N N . PHE A 1 198 ? -4.723 17.006 -2.427 1.00 86.75 198 PHE A N 1
ATOM 1556 C CA . PHE A 1 198 ? -4.402 15.579 -2.455 1.00 86.75 198 PHE A CA 1
ATOM 1557 C C . PHE A 1 198 ? -5.093 14.809 -3.591 1.00 86.75 198 PHE A C 1
ATOM 1559 O O . PHE A 1 198 ? -4.646 13.720 -3.941 1.00 86.75 198 PHE A O 1
ATOM 1566 N N . THR A 1 199 ? -6.146 15.375 -4.187 1.00 90.38 199 THR A N 1
ATOM 1567 C CA . THR A 1 199 ? -6.891 14.775 -5.307 1.00 90.38 199 THR A CA 1
ATOM 1568 C C . THR A 1 199 ? -6.504 15.360 -6.670 1.00 90.38 199 THR A C 1
ATOM 1570 O O . THR A 1 199 ? -6.962 14.868 -7.698 1.00 90.38 199 THR A O 1
ATOM 1573 N N . ASP A 1 200 ? -5.632 16.373 -6.706 1.00 90.75 200 ASP A N 1
ATOM 1574 C CA . ASP A 1 200 ? -5.089 16.948 -7.940 1.00 90.75 200 ASP A CA 1
ATOM 1575 C C . ASP A 1 200 ? -3.867 16.147 -8.423 1.00 90.75 200 ASP A C 1
ATOM 1577 O O . ASP A 1 200 ? -2.828 16.137 -7.762 1.00 90.75 200 ASP A O 1
ATOM 1581 N N . GLY A 1 201 ? -3.954 15.530 -9.608 1.00 87.62 201 GLY A N 1
ATOM 1582 C CA . GLY A 1 201 ? -2.860 14.772 -10.238 1.00 87.62 201 GLY A CA 1
ATOM 1583 C C . GLY A 1 201 ? -1.582 15.580 -10.513 1.00 87.62 201 GLY A C 1
ATOM 1584 O O . GLY A 1 201 ? -0.528 15.005 -10.794 1.00 87.62 201 GLY A O 1
ATOM 1585 N N . ARG A 1 202 ? -1.647 16.914 -10.409 1.00 89.94 202 ARG A N 1
ATOM 1586 C CA . ARG A 1 202 ? -0.499 17.830 -10.501 1.00 89.94 202 ARG A CA 1
ATOM 1587 C C . ARG A 1 202 ? 0.208 18.036 -9.159 1.00 89.94 202 ARG A C 1
ATOM 1589 O O . ARG A 1 202 ? 1.160 18.817 -9.093 1.00 89.94 202 ARG A O 1
ATOM 1596 N N . ASN A 1 203 ? -0.245 17.396 -8.086 1.00 89.31 203 ASN A N 1
ATOM 1597 C CA . ASN A 1 203 ? 0.434 17.407 -6.798 1.00 89.31 203 ASN A CA 1
ATOM 1598 C C . ASN A 1 203 ? 1.424 16.229 -6.711 1.00 89.31 203 ASN A C 1
ATOM 1600 O O . ASN A 1 203 ? 1.027 15.091 -6.957 1.00 89.31 203 ASN A O 1
ATOM 1604 N N . PRO A 1 204 ? 2.690 16.441 -6.303 1.00 83.62 204 PRO A N 1
ATOM 1605 C CA . PRO A 1 204 ? 3.627 15.344 -6.034 1.00 83.62 204 PRO A CA 1
ATOM 1606 C C . PRO A 1 204 ? 3.115 14.322 -5.005 1.00 83.62 204 PRO A C 1
ATOM 1608 O O . PRO A 1 204 ? 3.465 13.144 -5.061 1.00 83.62 204 PRO A O 1
ATOM 1611 N N . ASN A 1 205 ? 2.249 14.752 -4.085 1.00 84.75 205 ASN A N 1
ATOM 1612 C CA . ASN A 1 205 ? 1.622 13.921 -3.057 1.00 84.75 205 ASN A CA 1
ATOM 1613 C C . ASN A 1 205 ? 0.301 13.277 -3.507 1.00 84.75 205 ASN A C 1
ATOM 1615 O O . ASN A 1 205 ? -0.357 12.633 -2.695 1.00 84.75 205 ASN A O 1
ATOM 1619 N N . TYR A 1 206 ? -0.081 13.420 -4.778 1.00 90.69 206 TYR A N 1
ATOM 1620 C CA . TYR A 1 206 ? -1.260 12.759 -5.329 1.00 90.69 206 TYR A CA 1
ATOM 1621 C C . TYR A 1 206 ? -1.196 11.238 -5.154 1.00 90.69 206 TYR A C 1
ATOM 1623 O O . TYR A 1 206 ? -0.119 10.625 -5.201 1.00 90.69 206 TYR A O 1
ATOM 1631 N N . THR A 1 207 ? -2.381 10.656 -4.986 1.00 91.94 207 THR A N 1
ATOM 1632 C CA . THR A 1 207 ? -2.660 9.229 -5.110 1.00 91.94 207 THR A CA 1
ATOM 1633 C C . THR A 1 207 ? -4.112 9.039 -5.575 1.00 91.94 207 THR A C 1
ATOM 1635 O O . THR A 1 207 ? -4.998 9.765 -5.113 1.00 91.94 207 THR A O 1
ATOM 1638 N N . PRO A 1 208 ? -4.390 8.056 -6.451 1.00 92.38 208 PRO A N 1
ATOM 1639 C CA . PRO A 1 208 ? -5.740 7.774 -6.949 1.00 92.38 208 PRO A CA 1
ATOM 1640 C C . PRO A 1 208 ? -6.719 7.282 -5.865 1.00 92.38 208 PRO A C 1
ATOM 1642 O O . PRO A 1 208 ? -7.936 7.275 -6.086 1.00 92.38 208 PRO A O 1
ATOM 1645 N N . TYR A 1 209 ? -6.215 6.902 -4.684 1.00 94.19 209 TYR A N 1
ATOM 1646 C CA . TYR A 1 209 ? -7.053 6.500 -3.550 1.00 94.19 209 TYR A CA 1
ATOM 1647 C C . TYR A 1 209 ? -7.662 7.670 -2.798 1.00 94.19 209 TYR A C 1
ATOM 1649 O O . TYR A 1 209 ? -8.630 7.460 -2.070 1.00 94.19 209 TYR A O 1
ATOM 1657 N N . PHE A 1 210 ? -7.137 8.886 -2.943 1.00 94.50 210 PHE A N 1
ATOM 1658 C CA . PHE A 1 210 ? -7.735 10.029 -2.272 1.00 94.50 210 PHE A CA 1
ATOM 1659 C C . PHE A 1 210 ? -9.043 10.446 -2.945 1.00 94.50 210 PHE A C 1
ATOM 1661 O O . PHE A 1 210 ? -9.176 10.478 -4.169 1.00 94.50 210 PHE A O 1
ATOM 1668 N N . THR A 1 211 ? -10.034 10.763 -2.119 1.00 94.12 211 THR A N 1
ATOM 1669 C CA . THR A 1 211 ? -11.292 11.375 -2.540 1.00 94.12 211 THR A CA 1
ATOM 1670 C C . THR A 1 211 ? -11.670 12.487 -1.576 1.00 94.12 211 THR A C 1
ATOM 1672 O O . THR A 1 211 ? -11.466 12.375 -0.372 1.00 94.12 211 THR A O 1
ATOM 1675 N N . ASN A 1 212 ? -12.224 13.566 -2.108 1.00 94.88 212 ASN A N 1
ATOM 1676 C CA . ASN A 1 212 ? -12.820 14.659 -1.346 1.00 94.88 212 ASN A CA 1
ATOM 1677 C C . ASN A 1 212 ? -14.353 14.668 -1.474 1.00 94.88 212 ASN A C 1
ATOM 1679 O O . ASN A 1 212 ? -15.001 15.617 -1.037 1.00 94.88 212 ASN A O 1
ATOM 1683 N N . ASP A 1 213 ? -14.941 13.614 -2.051 1.00 94.31 213 ASP A N 1
ATOM 1684 C CA . ASP A 1 213 ? -16.389 13.456 -2.134 1.00 94.31 213 ASP A CA 1
ATOM 1685 C C . ASP A 1 213 ? -16.954 13.111 -0.750 1.00 94.31 213 ASP A C 1
ATOM 1687 O O . ASP A 1 213 ? -16.793 12.001 -0.233 1.00 94.31 213 ASP A O 1
ATOM 1691 N N . GLY A 1 214 ? -17.626 14.089 -0.141 1.00 93.06 214 GLY A N 1
ATOM 1692 C CA . GLY A 1 214 ? -18.229 13.954 1.183 1.00 93.06 214 GLY A CA 1
ATOM 1693 C C . GLY A 1 214 ? -19.269 12.835 1.272 1.00 93.06 214 GLY A C 1
ATOM 1694 O O . GLY A 1 214 ? -19.424 12.250 2.344 1.00 93.06 214 GLY A O 1
ATOM 1695 N N . SER A 1 215 ? -19.928 12.478 0.162 1.00 93.69 215 SER A N 1
ATOM 1696 C CA . SER A 1 215 ? -20.907 11.383 0.125 1.00 93.69 215 SER A CA 1
ATOM 1697 C C . SER A 1 215 ? -20.267 10.001 0.316 1.00 93.69 215 SER A C 1
ATOM 1699 O O . SER A 1 215 ? -20.938 9.049 0.721 1.00 93.69 215 SER A O 1
ATOM 1701 N N . LEU A 1 216 ? -18.957 9.893 0.067 1.00 93.12 216 LEU A N 1
ATOM 1702 C CA . LEU A 1 216 ? -18.186 8.661 0.218 1.00 93.12 216 LEU A CA 1
ATOM 1703 C C . LEU A 1 216 ? -17.455 8.583 1.562 1.00 93.12 216 LEU A C 1
ATOM 1705 O O . LEU A 1 216 ? -16.949 7.518 1.903 1.00 93.12 216 LEU A O 1
ATOM 1709 N N . SER A 1 217 ? -17.414 9.665 2.349 1.00 92.62 217 SER A N 1
ATOM 1710 C CA . SER A 1 217 ? -16.613 9.743 3.579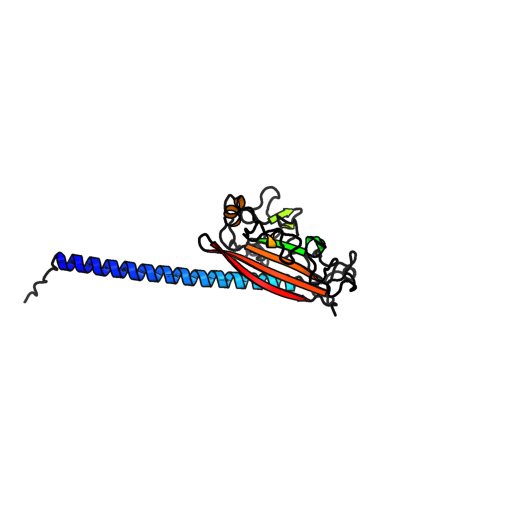 1.00 92.62 217 SER A CA 1
ATOM 1711 C C . SER A 1 217 ? -16.897 8.586 4.545 1.00 92.62 217 SER A C 1
ATOM 1713 O O . SER A 1 217 ? -15.970 7.882 4.945 1.00 92.62 217 SER A O 1
ATOM 1715 N N . SER A 1 218 ? -18.172 8.313 4.836 1.00 92.50 218 SER A N 1
ATOM 1716 C CA . SER A 1 218 ? -18.579 7.202 5.708 1.00 92.50 218 SER A CA 1
ATOM 1717 C C . SER A 1 218 ? -18.294 5.821 5.117 1.00 92.50 218 SER A C 1
ATOM 1719 O O . SER A 1 218 ? -18.041 4.887 5.864 1.00 92.50 218 SER A O 1
ATOM 1721 N N . LYS A 1 219 ? -18.297 5.686 3.787 1.00 92.31 219 LYS A N 1
ATOM 1722 C CA . LYS A 1 219 ? -17.998 4.431 3.079 1.00 92.31 219 LYS A CA 1
ATOM 1723 C C . LYS A 1 219 ? -16.501 4.124 3.068 1.00 92.31 219 LYS A C 1
ATOM 1725 O O . LYS A 1 219 ? -16.101 2.970 3.148 1.00 92.31 219 LYS A O 1
ATOM 1730 N N . THR A 1 220 ? -15.653 5.152 3.001 1.00 92.50 220 THR A N 1
ATOM 1731 C CA . THR A 1 220 ? -14.189 4.978 3.037 1.00 92.50 220 THR A CA 1
ATOM 1732 C C . THR A 1 220 ? -13.656 4.538 4.400 1.00 92.50 220 THR A C 1
ATOM 1734 O O . THR A 1 220 ? -12.553 3.992 4.471 1.00 92.50 220 THR A O 1
ATOM 1737 N N . THR A 1 221 ? -14.428 4.767 5.466 1.00 93.44 221 THR A N 1
ATOM 1738 C CA . THR A 1 221 ? -14.094 4.436 6.860 1.00 93.44 221 THR A CA 1
ATOM 1739 C C . THR A 1 221 ? -14.927 3.280 7.422 1.00 93.44 221 THR A C 1
ATOM 1741 O O . THR A 1 221 ? -14.795 2.949 8.598 1.00 93.44 221 THR A O 1
ATOM 1744 N N . ASP A 1 222 ? -15.756 2.638 6.592 1.00 91.88 222 ASP A N 1
ATOM 1745 C CA . ASP A 1 222 ? -16.566 1.469 6.956 1.00 91.88 222 ASP A CA 1
ATOM 1746 C C . ASP A 1 222 ? -15.713 0.192 6.928 1.00 91.88 222 ASP A C 1
ATOM 1748 O O . ASP A 1 222 ? -15.849 -0.642 6.040 1.00 91.88 222 ASP A O 1
ATOM 1752 N N . TYR A 1 223 ? -14.746 0.073 7.839 1.00 91.44 223 TYR A N 1
ATOM 1753 C CA . TYR A 1 223 ? -13.900 -1.114 7.977 1.00 91.44 223 TYR A CA 1
ATOM 1754 C C . TYR A 1 223 ? -13.346 -1.247 9.400 1.00 91.44 223 TYR A C 1
ATOM 1756 O O . TYR A 1 223 ? -13.306 -0.282 10.161 1.00 91.44 223 TYR A O 1
ATOM 1764 N N . ASN A 1 224 ? -12.878 -2.444 9.749 1.00 90.31 224 ASN A N 1
ATOM 1765 C CA . ASN A 1 224 ? -12.125 -2.709 10.972 1.00 90.31 224 ASN A CA 1
ATOM 1766 C C . ASN A 1 224 ? -10.736 -3.259 10.644 1.00 90.31 224 ASN A C 1
ATOM 1768 O O . ASN A 1 224 ? -10.570 -3.998 9.672 1.00 90.31 224 ASN A O 1
ATOM 1772 N N . GLY A 1 225 ? -9.761 -2.932 11.495 1.00 91.31 225 GLY A N 1
ATOM 1773 C CA . GLY A 1 225 ? -8.378 -3.380 11.358 1.00 91.31 225 GLY A CA 1
ATOM 1774 C C . GLY A 1 225 ? -7.509 -2.428 10.528 1.00 91.31 225 GLY A C 1
ATOM 1775 O O . GLY A 1 225 ? -7.681 -1.213 10.633 1.00 91.31 225 GLY A O 1
ATOM 1776 N N . PHE A 1 226 ? -6.574 -2.961 9.739 1.00 92.88 226 PHE A N 1
ATOM 1777 C CA . PHE A 1 226 ? -5.526 -2.195 9.059 1.00 92.88 226 PHE A CA 1
ATOM 1778 C C . PHE A 1 226 ? -5.620 -2.276 7.538 1.00 92.88 226 PHE A C 1
ATOM 1780 O O . PHE A 1 226 ? -5.797 -3.349 6.961 1.00 92.88 226 PHE A O 1
ATOM 1787 N N . ARG A 1 227 ? -5.401 -1.141 6.875 1.00 92.50 227 ARG A N 1
ATOM 1788 C CA . ARG A 1 227 ? -5.155 -1.074 5.430 1.00 92.50 227 ARG A CA 1
ATOM 1789 C C . ARG A 1 227 ? -3.861 -0.328 5.141 1.00 92.50 227 ARG A C 1
ATOM 1791 O O . ARG A 1 227 ? -3.504 0.610 5.847 1.00 92.50 227 ARG A O 1
ATOM 1798 N N . VAL A 1 228 ? -3.158 -0.743 4.102 1.00 93.75 228 VAL A N 1
ATOM 1799 C CA . VAL A 1 228 ? -1.816 -0.287 3.755 1.00 93.75 228 VAL A CA 1
ATOM 1800 C C . VAL A 1 228 ? -1.857 0.347 2.377 1.00 93.75 228 VAL A C 1
ATOM 1802 O O . VAL A 1 228 ? -2.134 -0.326 1.389 1.00 93.75 228 VAL A O 1
ATOM 1805 N N . LEU A 1 229 ? -1.577 1.644 2.316 1.00 94.94 229 LEU A N 1
ATOM 1806 C CA . LEU A 1 229 ? -1.316 2.366 1.081 1.00 94.94 229 LEU A CA 1
ATOM 1807 C C . LEU A 1 229 ? 0.182 2.323 0.789 1.00 94.94 229 LEU A C 1
ATOM 1809 O O . LEU A 1 229 ? 0.981 2.917 1.515 1.00 94.94 229 LEU A O 1
ATOM 1813 N N . THR A 1 230 ? 0.545 1.670 -0.303 1.00 95.12 230 THR A N 1
ATOM 1814 C CA . THR A 1 230 ? 1.889 1.677 -0.869 1.00 95.12 230 THR A CA 1
ATOM 1815 C C . THR A 1 230 ? 1.921 2.632 -2.051 1.00 95.12 230 THR A C 1
ATOM 1817 O O . THR A 1 230 ? 1.162 2.479 -3.009 1.00 95.12 230 THR A O 1
ATOM 1820 N N . LYS A 1 231 ? 2.829 3.603 -1.998 1.00 95.00 231 LYS A N 1
ATOM 1821 C CA . LYS A 1 231 ? 3.166 4.492 -3.105 1.00 95.00 231 LYS A CA 1
ATOM 1822 C C . LYS A 1 231 ? 4.637 4.312 -3.437 1.00 95.00 231 LYS A C 1
ATOM 1824 O O . LYS A 1 231 ? 5.491 4.439 -2.564 1.00 95.00 231 LYS A O 1
ATOM 1829 N N . VAL A 1 232 ? 4.926 4.056 -4.704 1.00 94.81 232 VAL A N 1
ATOM 1830 C CA . VAL A 1 232 ? 6.293 3.968 -5.211 1.00 94.81 232 VAL A CA 1
ATOM 1831 C C . VAL A 1 232 ? 6.430 4.910 -6.392 1.00 94.81 232 VAL A C 1
ATOM 1833 O O . VAL A 1 232 ? 5.584 4.914 -7.284 1.00 94.81 232 VAL A O 1
ATOM 1836 N N . VAL A 1 233 ? 7.487 5.717 -6.395 1.00 94.44 233 VAL A N 1
ATOM 1837 C CA . VAL A 1 233 ? 7.807 6.605 -7.514 1.00 94.44 233 VAL A CA 1
ATOM 1838 C C . VAL A 1 233 ? 9.197 6.279 -8.028 1.00 94.44 233 VAL A C 1
ATOM 1840 O O . VAL A 1 233 ? 10.170 6.369 -7.284 1.00 94.44 233 VAL A O 1
ATOM 1843 N N . ALA A 1 234 ? 9.281 5.909 -9.299 1.00 92.62 234 ALA A N 1
ATOM 1844 C CA . ALA A 1 234 ? 10.521 5.651 -10.009 1.00 92.62 234 ALA A CA 1
ATOM 1845 C C . ALA A 1 234 ? 11.194 6.976 -10.383 1.00 92.62 234 ALA A C 1
ATOM 1847 O O . ALA A 1 234 ? 10.577 7.832 -11.027 1.00 92.62 234 ALA A O 1
ATOM 1848 N N . ARG A 1 235 ? 12.449 7.177 -9.973 1.00 92.06 235 ARG A N 1
ATOM 1849 C CA . ARG A 1 235 ? 13.134 8.467 -10.097 1.00 92.06 235 ARG A CA 1
ATOM 1850 C C . ARG A 1 235 ? 14.439 8.400 -10.874 1.00 92.06 235 ARG A C 1
ATOM 1852 O O . ARG A 1 235 ? 15.186 7.427 -10.785 1.00 92.06 235 ARG A O 1
ATOM 1859 N N . LYS A 1 236 ? 14.719 9.508 -11.562 1.00 89.62 236 LYS A N 1
ATOM 1860 C CA . LYS A 1 236 ? 16.035 9.883 -12.090 1.00 89.62 236 LYS A CA 1
ATOM 1861 C C . LYS A 1 236 ? 16.428 11.270 -11.589 1.00 89.62 236 LYS A C 1
ATOM 1863 O O . LYS A 1 236 ? 15.561 12.067 -11.226 1.00 89.62 236 LYS A O 1
ATOM 1868 N N . GLN A 1 237 ? 17.718 11.575 -11.553 1.00 88.62 237 GLN A N 1
ATOM 1869 C CA . GLN A 1 237 ? 18.257 12.786 -10.943 1.00 88.62 237 GLN A CA 1
ATOM 1870 C C . GLN A 1 237 ? 18.036 14.008 -11.823 1.00 88.62 237 GLN A C 1
ATOM 1872 O O . GLN A 1 237 ? 17.616 15.054 -11.319 1.00 88.62 237 GLN A O 1
ATOM 1877 N N . LYS A 1 238 ? 18.265 13.881 -13.130 1.00 87.81 238 LYS A N 1
ATOM 1878 C CA . LYS A 1 238 ? 18.146 14.970 -14.104 1.00 87.81 238 LYS A CA 1
ATOM 1879 C C . LYS A 1 238 ? 17.291 14.551 -15.295 1.00 87.81 238 LYS A C 1
ATOM 1881 O O . LYS A 1 238 ? 17.158 13.378 -15.622 1.00 87.81 238 LYS A O 1
ATOM 1886 N N . ALA A 1 239 ? 16.708 15.538 -15.975 1.00 84.38 239 ALA A N 1
ATOM 1887 C CA . ALA A 1 239 ? 15.887 15.299 -17.164 1.00 84.38 239 ALA A CA 1
ATOM 1888 C C . ALA A 1 239 ? 16.681 14.633 -18.302 1.00 84.38 239 ALA A C 1
ATOM 1890 O O . ALA A 1 239 ? 16.136 13.778 -18.996 1.00 84.38 239 ALA A O 1
ATOM 1891 N N . ASN A 1 240 ? 17.961 14.997 -18.426 1.00 82.56 240 ASN A N 1
ATOM 1892 C CA . ASN A 1 240 ? 18.876 14.510 -19.459 1.00 82.56 240 ASN A CA 1
ATOM 1893 C C . ASN A 1 240 ? 19.616 13.230 -19.056 1.00 82.56 240 ASN A C 1
ATOM 1895 O O . ASN A 1 240 ? 20.397 12.721 -19.856 1.00 82.56 240 ASN A O 1
ATOM 1899 N N . ASP A 1 241 ? 19.420 12.737 -17.828 1.00 79.94 241 ASP A N 1
ATOM 1900 C CA . ASP A 1 241 ? 19.938 11.420 -17.473 1.00 79.94 241 ASP A CA 1
ATOM 1901 C C . ASP A 1 241 ? 19.219 10.373 -18.332 1.00 79.94 241 ASP A C 1
ATOM 1903 O O . ASP A 1 241 ? 18.053 10.600 -18.708 1.00 79.94 241 ASP A O 1
ATOM 1907 N N . PRO A 1 242 ? 19.877 9.238 -18.635 1.00 72.44 242 PRO A N 1
ATOM 1908 C CA . PRO A 1 242 ? 19.247 8.190 -19.422 1.00 72.44 242 PRO A CA 1
ATOM 1909 C C . PRO A 1 242 ? 17.944 7.739 -18.750 1.00 72.44 242 PRO A C 1
ATOM 1911 O O . PRO A 1 242 ? 17.755 7.936 -17.546 1.00 72.44 242 PRO A O 1
ATOM 1914 N N . ASP A 1 243 ? 17.027 7.153 -19.517 1.00 74.81 243 ASP A N 1
ATOM 1915 C CA . ASP A 1 243 ? 15.693 6.771 -19.033 1.00 74.81 243 ASP A CA 1
ATOM 1916 C C . ASP A 1 243 ? 15.702 5.516 -18.145 1.00 74.81 243 ASP A C 1
ATOM 1918 O O . ASP A 1 243 ? 14.831 4.662 -18.226 1.00 74.81 243 ASP A O 1
ATOM 1922 N N . HIS A 1 244 ? 16.666 5.451 -17.227 1.00 78.75 244 HIS A N 1
ATOM 1923 C CA . HIS A 1 244 ? 16.797 4.404 -16.238 1.00 78.75 244 HIS A CA 1
ATOM 1924 C C . HIS A 1 244 ? 16.485 4.872 -14.824 1.00 78.75 244 HIS A C 1
ATOM 1926 O O . HIS A 1 244 ? 16.788 6.002 -14.426 1.00 78.75 244 HIS A O 1
ATOM 1932 N N . VAL A 1 245 ? 15.895 3.977 -14.034 1.00 87.00 245 VAL A N 1
ATOM 1933 C CA . VAL A 1 245 ? 15.626 4.253 -12.626 1.00 87.00 245 VAL A CA 1
ATOM 1934 C C . VAL A 1 245 ? 16.932 4.263 -11.848 1.00 87.00 245 VAL A C 1
ATOM 1936 O O . VAL A 1 245 ? 17.703 3.311 -11.873 1.00 87.00 245 VAL A O 1
ATOM 1939 N N . GLN A 1 246 ? 17.165 5.349 -11.121 1.00 87.12 246 GLN A N 1
ATOM 1940 C CA . GLN A 1 246 ? 18.307 5.484 -10.220 1.00 87.12 246 GLN A CA 1
ATOM 1941 C C . GLN A 1 246 ? 17.900 5.185 -8.773 1.00 87.12 246 GLN A C 1
ATOM 1943 O O . GLN A 1 246 ? 18.674 4.634 -7.989 1.00 87.12 246 GLN A O 1
ATOM 1948 N N . TRP A 1 247 ? 16.666 5.529 -8.400 1.00 90.44 247 TRP A N 1
ATOM 1949 C CA . TRP A 1 247 ? 16.087 5.137 -7.120 1.00 90.44 247 TRP A CA 1
ATOM 1950 C C . TRP A 1 247 ? 14.561 5.124 -7.163 1.00 90.44 247 TRP A C 1
ATOM 1952 O O . TRP A 1 247 ? 13.934 5.741 -8.024 1.00 90.44 247 TRP A O 1
ATOM 1962 N N . PHE A 1 248 ? 13.971 4.482 -6.163 1.00 92.75 248 PHE A N 1
ATOM 1963 C CA . PHE A 1 248 ? 12.554 4.556 -5.861 1.00 92.75 248 PHE A CA 1
ATOM 1964 C C . PHE A 1 248 ? 12.319 5.375 -4.592 1.00 92.75 248 PHE A C 1
ATOM 1966 O O . PHE A 1 248 ? 12.938 5.119 -3.554 1.00 92.75 248 PHE A O 1
ATOM 1973 N N . ASP A 1 249 ? 11.407 6.343 -4.659 1.00 94.50 249 ASP A N 1
ATOM 1974 C CA . ASP A 1 249 ? 10.807 6.929 -3.460 1.00 94.50 249 ASP A CA 1
ATOM 1975 C C . ASP A 1 249 ? 9.658 6.012 -3.031 1.00 94.50 249 ASP A C 1
ATOM 1977 O O . ASP A 1 249 ? 8.638 5.927 -3.721 1.00 94.50 249 ASP A O 1
ATOM 1981 N N . VAL A 1 250 ? 9.825 5.311 -1.910 1.00 95.38 250 VAL A N 1
ATOM 1982 C CA . VAL A 1 250 ? 8.810 4.412 -1.352 1.00 95.38 250 VAL A CA 1
ATOM 1983 C C . VAL A 1 250 ? 8.165 5.081 -0.149 1.00 95.38 250 VAL A C 1
ATOM 1985 O O . VAL A 1 250 ? 8.831 5.426 0.826 1.00 95.38 250 VAL A O 1
ATOM 1988 N N . GLU A 1 251 ? 6.853 5.249 -0.208 1.00 96.50 251 GLU A N 1
ATOM 1989 C CA . GLU A 1 251 ? 6.026 5.766 0.873 1.00 96.50 251 GLU A CA 1
ATOM 1990 C C . GLU A 1 251 ? 4.986 4.712 1.245 1.00 96.50 251 GLU A C 1
ATOM 1992 O O . GLU A 1 251 ? 4.228 4.231 0.401 1.00 96.50 251 GLU A O 1
ATOM 1997 N N . VAL A 1 252 ? 4.951 4.361 2.527 1.00 97.50 252 VAL A N 1
ATOM 1998 C CA . VAL A 1 252 ? 3.978 3.423 3.083 1.00 97.50 252 VAL A CA 1
ATOM 1999 C C . VAL A 1 252 ? 3.168 4.157 4.134 1.00 97.50 252 VAL A C 1
ATOM 2001 O O . VAL A 1 252 ? 3.726 4.734 5.069 1.00 97.50 252 VAL A O 1
ATOM 2004 N N . THR A 1 253 ? 1.848 4.139 3.976 1.00 97.44 253 THR A N 1
ATOM 2005 C CA . THR A 1 253 ? 0.918 4.684 4.965 1.00 97.44 253 THR A CA 1
ATOM 2006 C C . THR A 1 253 ? -0.042 3.596 5.416 1.00 97.44 253 THR A C 1
ATOM 2008 O O . THR A 1 253 ? -0.772 3.036 4.604 1.00 97.44 253 THR A O 1
ATOM 2011 N N . VAL A 1 254 ? -0.043 3.297 6.710 1.00 97.25 254 VAL A N 1
ATOM 2012 C CA . VAL A 1 254 ? -0.959 2.336 7.328 1.00 97.25 254 VAL A CA 1
ATOM 2013 C C . VAL A 1 254 ? -2.098 3.108 7.975 1.00 97.25 254 VAL A C 1
ATOM 2015 O O . VAL A 1 254 ? -1.845 4.034 8.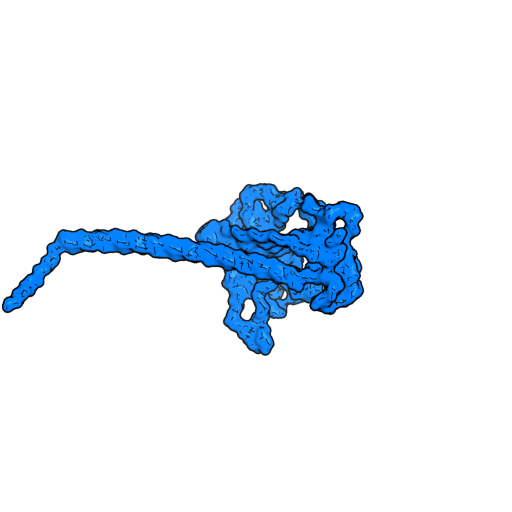744 1.00 97.25 254 VAL A O 1
ATOM 2018 N N . TYR A 1 255 ? -3.335 2.732 7.668 1.00 96.44 255 TYR A N 1
ATOM 2019 C CA . TYR A 1 255 ? -4.555 3.321 8.211 1.00 96.44 255 TYR A CA 1
ATOM 2020 C C . TYR A 1 255 ? -5.302 2.309 9.074 1.00 96.44 255 TYR A C 1
ATOM 2022 O O . TYR A 1 255 ? -5.320 1.120 8.753 1.00 96.44 255 TYR A O 1
ATOM 2030 N N . TRP A 1 256 ? -5.932 2.792 10.141 1.00 95.62 256 TRP A N 1
ATOM 2031 C CA . TRP A 1 256 ? -6.820 2.002 10.991 1.00 95.62 256 TRP A CA 1
ATOM 2032 C C . TRP A 1 256 ? -7.893 2.879 11.627 1.00 95.62 256 TRP A C 1
ATOM 2034 O O . TRP A 1 256 ? -7.752 4.100 11.725 1.00 95.62 256 TRP A O 1
ATOM 2044 N N . MET A 1 257 ? -8.964 2.248 12.097 1.00 93.12 257 MET A N 1
ATOM 2045 C CA . MET A 1 257 ? -10.049 2.937 12.788 1.00 93.12 257 MET A CA 1
ATOM 2046 C C . MET A 1 257 ? -9.823 2.953 14.299 1.00 93.12 257 MET A C 1
ATOM 2048 O O . MET A 1 257 ? -9.594 1.922 14.927 1.00 93.12 257 MET A O 1
ATOM 2052 N N . GLU A 1 258 ? -9.949 4.132 14.902 1.00 89.50 258 GLU A N 1
ATOM 2053 C CA . GLU A 1 258 ? -10.002 4.315 16.348 1.00 89.50 258 GLU A CA 1
ATOM 2054 C C . GLU A 1 258 ? -11.346 4.961 16.720 1.00 89.50 258 GLU A C 1
ATOM 2056 O O . GLU A 1 258 ? -11.561 6.172 16.588 1.00 89.50 258 GLU A O 1
ATOM 2061 N N . GLY A 1 259 ? -12.306 4.128 17.130 1.00 85.19 259 GLY A N 1
ATOM 2062 C CA . GLY A 1 259 ? -13.702 4.548 17.238 1.00 85.19 259 GLY A CA 1
ATOM 2063 C C . GLY A 1 259 ? -14.267 4.895 15.857 1.00 85.19 259 GLY A C 1
ATOM 2064 O O . GLY A 1 259 ? -14.335 4.038 14.986 1.00 85.19 259 GLY A O 1
ATOM 2065 N N . LYS A 1 260 ? -14.669 6.155 15.647 1.00 84.88 260 LYS A N 1
ATOM 2066 C CA . LYS A 1 260 ? -15.171 6.662 14.348 1.00 84.88 260 LYS A CA 1
ATOM 2067 C C . LYS A 1 260 ? -14.145 7.501 13.583 1.00 84.88 260 LYS A C 1
ATOM 2069 O O . LYS A 1 260 ? -14.492 8.147 12.597 1.00 84.88 260 LYS A O 1
ATOM 2074 N N . LEU A 1 261 ? -12.911 7.561 14.075 1.00 88.75 261 LEU A N 1
ATOM 2075 C CA . LEU A 1 261 ? -11.856 8.372 13.486 1.00 88.75 261 LEU A CA 1
ATOM 2076 C C . LEU A 1 261 ? -10.826 7.462 12.838 1.00 88.75 261 LEU A C 1
ATOM 2078 O O . LEU A 1 261 ? -10.264 6.593 13.498 1.00 88.75 261 LEU A O 1
ATOM 2082 N N . GLU A 1 262 ? -10.554 7.706 11.564 1.00 92.75 262 GLU A N 1
ATOM 2083 C CA . GLU A 1 262 ? -9.427 7.079 10.895 1.00 92.75 262 GLU A CA 1
ATOM 2084 C C . GLU A 1 262 ? -8.120 7.705 11.391 1.00 92.75 262 GLU A C 1
ATOM 2086 O O . GLU A 1 262 ? -7.966 8.930 11.461 1.00 92.75 262 GLU A O 1
ATOM 2091 N N . LYS A 1 263 ? -7.186 6.841 11.769 1.00 95.50 263 LYS A N 1
ATOM 2092 C CA . LYS A 1 263 ? -5.814 7.166 12.133 1.00 95.50 263 LYS A CA 1
ATOM 2093 C C . LYS A 1 263 ? -4.882 6.664 11.043 1.00 95.50 263 LYS A C 1
ATOM 2095 O O . LYS A 1 263 ? -5.238 5.788 10.259 1.00 95.50 263 LYS A O 1
ATOM 2100 N N . SER A 1 264 ? -3.685 7.233 11.004 1.00 96.12 264 SER A N 1
ATOM 2101 C CA . SER A 1 264 ? -2.671 6.835 10.040 1.00 96.12 264 SER A CA 1
ATOM 2102 C C . SER A 1 264 ? -1.270 6.948 10.615 1.00 96.12 264 SER A C 1
ATOM 2104 O O . SER A 1 264 ? -0.971 7.890 11.352 1.00 96.12 264 SER A O 1
ATOM 2106 N N . TYR A 1 265 ? -0.396 6.044 10.195 1.00 97.69 265 TYR A N 1
ATOM 2107 C CA . TYR A 1 265 ? 1.043 6.115 10.391 1.00 97.69 265 TYR A CA 1
ATOM 2108 C C . TYR A 1 265 ? 1.713 6.088 9.020 1.00 97.69 265 TYR A C 1
ATOM 2110 O O . TYR A 1 265 ? 1.382 5.243 8.192 1.00 97.69 265 TYR A O 1
ATOM 2118 N N . GLN A 1 266 ? 2.634 7.018 8.777 1.00 96.81 266 GLN A N 1
ATOM 2119 C CA . GLN A 1 266 ? 3.343 7.139 7.508 1.00 96.81 266 GLN A CA 1
ATOM 2120 C C . GLN A 1 266 ? 4.847 7.020 7.727 1.00 96.81 266 GLN A C 1
ATOM 2122 O O . GLN A 1 266 ? 5.406 7.618 8.647 1.00 96.81 266 GLN A O 1
ATOM 2127 N N . THR A 1 267 ? 5.499 6.308 6.817 1.00 97.06 267 THR A N 1
ATOM 2128 C CA . THR A 1 267 ? 6.953 6.225 6.712 1.00 97.06 267 THR A CA 1
ATOM 2129 C C . THR A 1 267 ? 7.377 6.340 5.249 1.00 97.06 267 THR A C 1
ATOM 2131 O O . THR A 1 267 ? 6.625 5.988 4.335 1.00 97.06 267 THR A O 1
ATOM 2134 N N . LYS A 1 268 ? 8.575 6.884 5.022 1.00 95.75 268 LYS A N 1
ATOM 2135 C CA . LYS A 1 268 ? 9.159 7.076 3.692 1.00 95.75 268 LYS A CA 1
ATOM 2136 C C . LYS A 1 268 ? 10.591 6.584 3.692 1.00 95.75 268 LYS A C 1
ATOM 2138 O O . LYS A 1 268 ? 11.334 6.826 4.641 1.00 95.75 268 LYS A O 1
ATOM 2143 N N . THR A 1 269 ? 10.991 5.936 2.611 1.00 95.44 269 THR A N 1
ATOM 2144 C CA . THR A 1 269 ? 12.364 5.497 2.410 1.00 95.44 269 THR A CA 1
ATOM 2145 C C . THR A 1 269 ? 12.764 5.631 0.949 1.00 95.44 269 THR A C 1
ATOM 2147 O O . THR A 1 269 ? 11.927 5.596 0.047 1.00 95.44 269 THR A O 1
ATOM 2150 N N . LYS A 1 270 ? 14.064 5.791 0.726 1.00 92.81 270 LYS A N 1
ATOM 2151 C CA . LYS A 1 270 ? 14.667 5.803 -0.600 1.00 92.81 270 LYS A CA 1
ATOM 2152 C C . LYS A 1 270 ? 15.298 4.437 -0.834 1.00 92.81 270 LYS A C 1
ATOM 2154 O O . LYS A 1 270 ? 16.154 4.030 -0.051 1.00 92.81 270 LYS A O 1
ATOM 2159 N N . LEU A 1 271 ? 14.889 3.742 -1.889 1.00 89.75 271 LEU A N 1
ATOM 2160 C CA . LEU A 1 271 ? 15.509 2.484 -2.301 1.00 89.75 271 LEU A CA 1
ATOM 2161 C C . LEU A 1 271 ? 16.338 2.733 -3.558 1.00 89.75 271 LEU A C 1
ATOM 2163 O O . LEU A 1 271 ? 15.790 3.004 -4.622 1.00 89.75 271 LEU A O 1
ATOM 2167 N N . THR A 1 272 ? 17.659 2.687 -3.429 1.00 84.62 272 THR A N 1
ATOM 2168 C CA . THR A 1 272 ? 18.568 2.859 -4.567 1.00 84.62 272 THR A CA 1
ATOM 2169 C C . THR A 1 272 ? 18.540 1.619 -5.457 1.00 84.62 272 THR A C 1
ATOM 2171 O O . THR A 1 272 ? 18.509 0.492 -4.958 1.00 84.62 272 THR A O 1
ATOM 2174 N N . VAL A 1 273 ? 18.576 1.829 -6.770 1.00 77.44 273 VAL A N 1
ATOM 2175 C CA . VAL A 1 273 ? 18.818 0.766 -7.748 1.00 77.44 273 VAL A CA 1
ATOM 2176 C C . VAL A 1 273 ? 20.309 0.797 -8.078 1.00 77.44 273 VAL A C 1
ATOM 2178 O O . VAL A 1 273 ? 20.865 1.864 -8.344 1.00 77.44 273 VAL A O 1
ATOM 2181 N N . TYR A 1 274 ? 20.998 -0.345 -7.998 1.00 61.06 274 TYR A N 1
ATOM 2182 C CA . TYR A 1 274 ? 22.417 -0.402 -8.368 1.00 61.06 274 TYR A CA 1
ATOM 2183 C C . TYR A 1 274 ? 22.586 0.078 -9.820 1.00 61.06 274 TYR A C 1
ATOM 2185 O O . TYR A 1 274 ? 21.808 -0.307 -10.686 1.00 61.06 274 TYR A O 1
ATOM 2193 N N . GLY A 1 275 ? 23.578 0.939 -10.070 1.00 52.12 275 GLY A N 1
ATOM 2194 C CA . GLY A 1 275 ? 23.793 1.604 -11.365 1.00 52.12 275 GLY A CA 1
ATOM 2195 C C . GLY A 1 275 ? 23.351 3.074 -11.421 1.00 52.12 275 GLY A C 1
ATOM 2196 O O . GLY A 1 275 ? 23.729 3.772 -12.355 1.00 52.12 275 GLY A O 1
ATOM 2197 N N . GLY A 1 276 ? 22.623 3.575 -10.415 1.00 46.03 276 GLY A N 1
ATOM 2198 C CA . GLY A 1 276 ? 22.370 5.008 -10.239 1.00 46.03 276 GLY A CA 1
ATOM 2199 C C . GLY A 1 276 ? 23.525 5.703 -9.516 1.00 46.03 276 GLY A C 1
ATOM 2200 O O . GLY A 1 276 ? 23.494 5.814 -8.290 1.00 46.03 276 GLY A O 1
ATOM 2201 N N . SER A 1 277 ? 24.550 6.128 -10.259 1.00 36.84 277 SER A N 1
ATOM 2202 C CA . SER A 1 277 ? 25.642 6.995 -9.775 1.00 36.84 277 SER A CA 1
ATOM 2203 C C . SER A 1 277 ? 25.430 8.448 -10.172 1.00 36.84 277 SER A C 1
ATOM 2205 O O . SER A 1 277 ? 25.175 8.659 -11.381 1.00 36.84 277 SER A O 1
#

Radius of gyration: 26.06 Å; chains: 1; bounding box: 56×48×102 Å

Organism: NCBI:txid693075

pLDDT: mean 82.06, std 14.37, range [36.84, 97.69]

Foldseek 3Di:
DDDPDDDDDPVRVVVVVVVVVVVCVVVVVVVVVVVLVVVVVVQVVVQVVVQVQQVVLQLVQQQALVRPVVDDNQLPDQAPRNQDRGGDFPVRHRQQLFQAADAPLDFCVVGVSQKDKAKAQLWADEPFCPPDQVDDDQNGLQWGDDPRFIAGPQPRGGHRDGRDDYCDDVRHGDPDTDRQKGAAPLADQAAEDCDCLQCDRRHNNHDSRYDPPPVCHQNPQRMAGKMKMWMKGFHDHDPPPHSGGQKIWIKIKMWHDDPSDIDIDIDIDIGGHHPND

Sequence (277 aa):
MNKRRRGFTIIETMISIVIVTFIVVAVTTVAISMNVSEKRKESFQEAKDIANYVIDYIRSRNVTYDNNLGFDVNLFGNDENHPLPGLIDNYGNPLSINVNPITPNGKYNDKPSAFYFSLQGFVSLGENGYIIDSNPSLEDANLFTSSGKYYDRVTSNPIVVRFPLSATINGAPNPNKINFFNPGLNYIPKIYVKANAFTDGRNPNYTPYFTNDGSLSSKTTDYNGFRVLTKVVARKQKANDPDHVQWFDVEVTVYWMEGKLEKSYQTKTKLTVYGGS